Protein 5O37 (pdb70)

Organism: Stutzerimonas stutzeri (NCBI:txid316)

Solvent-accessible surface area: 11600 Å² total; per-residue (Å²): 131,84,45,76,14,116,59,0,87,1,0,2,6,8,12,14,81,45,83,27,11,77,133,64,8,70,41,4,50,68,30,2,56,128,86,5,129,32,144,8,86,33,40,38,26,134,63,6,64,41,0,5,64,17,7,111,112,46,161,3,9,0,0,29,0,4,0,1,1,0,1,39,0,70,77,102,22,121,2,31,11,2,0,4,10,31,28,112,67,68,79,33,13,68,2,1,4,0,0,13,77,95,18,55,1,105,106,39,59,53,2,146,62,74,80,2,1,0,1,21,163,5,2,4,2,0,8,0,2,0,24,20,22,0,56,138,85,29,115,11,57,18,57,143,35,9,89,57,82,51,46,31,39,3,10,23,0,0,50,26,0,14,104,44,74,6,24,0,0,0,0,1,34,75,10,28,88,66,0,39,138,71,62,60,17,72,82,82,100,15,69,63,38,15,90,11,46,81,38,22,13,18,0,4,0,0,23,33,88,3,16,98,134,9,38,78,97,0,77,92,20,0,60,47,5,116,51,96,111,4,16,148,53,22,137,13,94,39,5,25,98,25,83,49,69,68,2,65,68,0,31,114,35,0,79,90,50,63,47,133,111

InterPro domains:
  IPR005770 Phosphate/phosphite/phosphonate ABC transporter, periplasmic binding protein [TIGR01098] (1-247)

B-factor: mean 21.78, std 13.2, range [8.2, 127.89]

CATH classification: 3.40.190.10

Structure (mmCIF, N/CA/C/O backbone):
data_5O37
#
_entry.id   5O37
#
_cell.length_a   112.800
_cell.length_b   39.120
_cell.length_c   63.380
_cell.angle_alpha   90.00
_cell.angle_beta   90.00
_cell.angle_gamma   90.00
#
_symmetry.space_group_name_H-M   'P 21 21 2'
#
loop_
_entity.id
_entity.type
_entity.pdbx_description
1 polymer 'Probable phosphite transport system-binding protein PtxB'
2 non-polymer 'METHYLPHOSPHONIC ACID ESTER GROUP'
3 water water
#
loop_
_atom_site.group_PDB
_atom_site.id
_atom_site.type_symbol
_atom_site.label_atom_id
_atom_site.label_alt_id
_atom_site.label_comp_id
_atom_site.label_asym_id
_atom_site.label_entity_id
_atom_site.label_seq_id
_atom_site.pdbx_PDB_ins_code
_atom_site.Cartn_x
_atom_site.Cartn_y
_atom_site.Cartn_z
_atom_site.occupancy
_atom_site.B_iso_or_equiv
_atom_site.auth_seq_id
_atom_site.auth_comp_id
_atom_site.auth_asym_id
_atom_site.auth_atom_id
_atom_site.pdbx_PDB_model_num
ATOM 1 N N . ALA A 1 2 ? -47.416 7.636 -12.176 1.00 23.68 2 ALA A N 1
ATOM 2 C CA . ALA A 1 2 ? -46.147 7.422 -12.927 1.00 23.91 2 ALA A CA 1
ATOM 3 C C . ALA A 1 2 ? -46.286 6.206 -13.843 1.00 27.03 2 ALA A C 1
ATOM 4 O O . ALA A 1 2 ? -47.016 5.266 -13.548 1.00 30.32 2 ALA A O 1
ATOM 6 N N . ASP A 1 3 ? -45.584 6.273 -14.966 1.00 22.47 3 ASP A N 1
ATOM 7 C CA . ASP A 1 3 ? -45.569 5.217 -15.984 1.00 25.29 3 ASP A CA 1
ATOM 8 C C . ASP A 1 3 ? -44.349 4.322 -15.764 1.00 19.79 3 ASP A C 1
ATOM 9 O O . ASP A 1 3 ? -43.194 4.790 -15.852 1.00 21.14 3 ASP A O 1
ATOM 14 N N . ALA A 1 4 ? -44.591 3.043 -15.479 1.00 21.66 4 ALA A N 1
ATOM 15 C CA . ALA A 1 4 ? -43.503 2.037 -15.308 1.00 20.39 4 ALA A CA 1
ATOM 16 C C . ALA A 1 4 ? -42.775 1.606 -16.602 1.00 19.31 4 ALA A C 1
ATOM 17 O O . ALA A 1 4 ? -41.662 1.066 -16.543 1.00 20.35 4 ALA A O 1
ATOM 19 N N . ASP A 1 5 ? -43.410 1.814 -17.757 1.00 24.26 5 ASP A N 1
ATOM 20 C CA . ASP A 1 5 ? -42.853 1.347 -19.058 1.00 25.54 5 ASP A CA 1
ATOM 21 C C . ASP A 1 5 ? -43.179 2.366 -20.177 1.00 26.68 5 ASP A C 1
ATOM 22 O O . ASP A 1 5 ? -43.923 2.068 -21.126 1.00 28.62 5 ASP A O 1
ATOM 27 N N . PRO A 1 6 ? -42.622 3.584 -20.074 1.00 22.48 6 PRO A N 1
ATOM 28 C CA . PRO A 1 6 ? -42.951 4.643 -21.042 1.00 25.51 6 PRO A CA 1
ATOM 29 C C . PRO A 1 6 ? -42.416 4.404 -22.456 1.00 25.99 6 PRO A C 1
ATOM 30 O O . PRO A 1 6 ? -41.377 3.767 -22.627 1.00 25.87 6 PRO A O 1
ATOM 34 N N . ASP A 1 7 ? -43.167 4.889 -23.450 1.00 24.10 7 ASP A N 1
ATOM 35 C CA . ASP A 1 7 ? -42.733 4.836 -24.883 1.00 24.48 7 ASP A CA 1
ATOM 36 C C . ASP A 1 7 ? -41.544 5.768 -25.170 1.00 22.24 7 ASP A C 1
ATOM 37 O O . ASP A 1 7 ? -40.712 5.478 -26.035 1.00 23.43 7 ASP A O 1
ATOM 42 N N . VAL A 1 8 ? -41.497 6.896 -24.457 1.00 20.96 8 VAL A N 1
ATOM 43 C CA . VAL A 1 8 ? -40.396 7.864 -24.571 1.00 22.83 8 VAL A CA 1
ATOM 44 C C . VAL A 1 8 ? -39.595 7.876 -23.269 1.00 22.72 8 VAL A C 1
ATOM 45 O O . VAL A 1 8 ? -40.166 7.978 -22.193 1.00 25.37 8 VAL A O 1
ATOM 49 N N . LEU A 1 9 ? -38.271 7.793 -23.383 1.00 19.54 9 LEU A N 1
ATOM 50 C CA . LEU A 1 9 ? -37.359 7.957 -22.231 1.00 19.20 9 LEU A CA 1
ATOM 51 C C . LEU A 1 9 ? -36.766 9.350 -22.251 1.00 17.45 9 LEU A C 1
ATOM 52 O O . LEU A 1 9 ? -36.083 9.721 -23.216 1.00 18.02 9 LEU A O 1
ATOM 57 N N . LYS A 1 10 ? -37.022 10.089 -21.175 1.00 16.54 10 LYS A N 1
ATOM 58 C CA . LYS A 1 10 ? -36.463 11.414 -20.929 1.00 15.70 10 LYS A CA 1
ATOM 59 C C . LYS A 1 10 ? -35.111 11.233 -20.188 1.00 15.05 10 LYS A C 1
ATOM 60 O O . LYS A 1 10 ? -35.059 10.744 -19.036 1.00 15.71 10 LYS A O 1
ATOM 66 N N . VAL A 1 11 ? -34.027 11.610 -20.892 1.00 15.44 11 VAL A N 1
ATOM 67 C CA . VAL A 1 11 ? -32.627 11.347 -20.488 1.00 15.73 11 VAL A CA 1
ATOM 68 C C . VAL A 1 11 ? -31.899 12.683 -20.266 1.00 14.38 11 VAL A C 1
ATOM 69 O O . VAL A 1 11 ? -31.568 13.404 -21.228 1.00 14.86 11 VAL A O 1
ATOM 73 N N . ALA A 1 12 ? -31.644 13.000 -18.987 1.00 13.67 12 ALA A N 1
ATOM 74 C CA . ALA A 1 12 ? -30.993 14.265 -18.590 1.00 14.62 12 ALA A CA 1
ATOM 75 C C . ALA A 1 12 ? -29.471 14.111 -18.465 1.00 12.87 12 ALA A C 1
ATOM 76 O O . ALA A 1 12 ? -28.971 13.088 -18.010 1.00 14.29 12 ALA A O 1
ATOM 78 N N . LEU A 1 13 ? -28.775 15.153 -18.896 1.00 11.86 13 LEU A N 1
ATOM 79 C CA . LEU A 1 13 ? -27.300 15.239 -18.854 1.00 12.40 13 LEU A CA 1
ATOM 80 C C . LEU A 1 13 ? -26.841 16.351 -17.916 1.00 13.32 13 LEU A C 1
ATOM 81 O O . LEU A 1 13 ? -27.270 17.500 -18.060 1.00 13.39 13 LEU A O 1
ATOM 86 N N . LEU A 1 14 ? -25.929 16.043 -16.987 1.00 13.12 14 LEU A N 1
ATOM 87 C CA . LEU A 1 14 ? -25.435 17.067 -16.045 1.00 12.32 14 LEU A CA 1
ATOM 88 C C . LEU A 1 14 ? -24.895 18.284 -16.812 1.00 12.01 14 LEU A C 1
ATOM 89 O O . LEU A 1 14 ? -24.085 18.099 -17.716 1.00 12.59 14 LEU A O 1
ATOM 94 N N . PRO A 1 15 ? -25.283 19.534 -16.430 1.00 11.42 15 PRO A N 1
ATOM 95 C CA . PRO A 1 15 ? -24.819 20.717 -17.201 1.00 13.06 15 PRO A CA 1
ATOM 96 C C . PRO A 1 15 ? -23.427 21.183 -16.709 1.00 12.79 15 PRO A C 1
ATOM 97 O O . PRO A 1 15 ? -23.266 22.266 -16.115 1.00 13.73 15 PRO A O 1
ATOM 101 N N . ASP A 1 16 ? -22.427 20.330 -16.964 1.00 13.03 16 ASP A N 1
ATOM 102 C CA . ASP A 1 16 ? -21.015 20.613 -16.608 1.00 14.81 16 ASP A CA 1
ATOM 103 C C . ASP A 1 16 ? -20.282 21.466 -17.673 1.00 12.25 16 ASP A C 1
ATOM 104 O O . ASP A 1 16 ? -19.239 22.060 -17.382 1.00 14.15 16 ASP A O 1
ATOM 109 N N . GLU A 1 17 ? -20.875 21.532 -18.870 1.00 15.27 17 GLU A N 1
ATOM 110 C CA . GLU A 1 17 ? -20.378 22.268 -20.040 1.00 16.56 17 GLU A CA 1
ATOM 111 C C . GLU A 1 17 ? -21.576 22.905 -20.770 1.00 19.34 17 GLU A C 1
ATOM 112 O O . GLU A 1 17 ? -22.742 22.649 -20.430 1.00 18.72 17 GLU A O 1
ATOM 118 N N . ASN A 1 18 ? -21.232 23.737 -21.759 1.00 20.88 18 ASN A N 1
ATOM 119 C CA . ASN A 1 18 ? -22.117 24.258 -22.814 1.00 23.03 18 ASN A CA 1
ATOM 120 C C . ASN A 1 18 ? -23.121 23.158 -23.269 1.00 21.46 18 ASN A C 1
ATOM 121 O O . ASN A 1 18 ? -22.695 22.060 -23.600 1.00 19.12 18 ASN A O 1
ATOM 126 N N . ALA A 1 19 ? -24.425 23.458 -23.262 1.00 19.38 19 ALA A N 1
ATOM 127 C CA . ALA A 1 19 ? -25.470 22.464 -23.595 1.00 20.49 19 ALA A CA 1
ATOM 128 C C . ALA A 1 19 ? 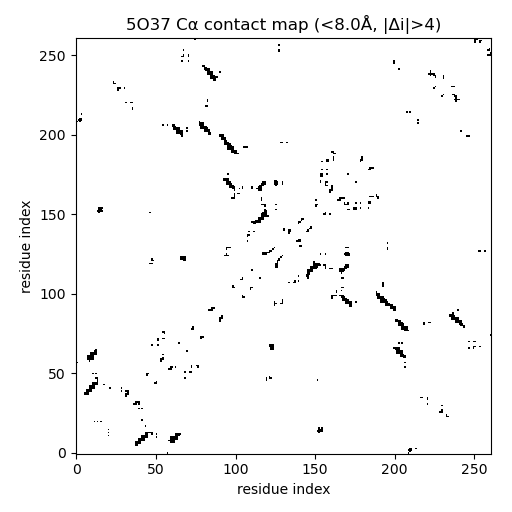-25.270 21.879 -25.017 1.00 18.23 19 ALA A C 1
ATOM 129 O O . ALA A 1 19 ? -25.433 20.673 -25.231 1.00 18.75 19 ALA A O 1
ATOM 131 N N . SER A 1 20 ? -24.926 22.737 -25.982 1.00 21.72 20 SER A N 1
ATOM 132 C CA . SER A 1 20 ? -24.686 22.288 -27.374 1.00 21.26 20 SER A CA 1
ATOM 133 C C . SER A 1 20 ? -23.548 21.253 -27.447 1.00 20.82 20 SER A C 1
ATOM 134 O O . SER A 1 20 ? -23.670 20.246 -28.151 1.00 22.84 20 SER A O 1
ATOM 137 N N . GLU A 1 21 ? -22.461 21.497 -26.697 1.00 20.76 21 GLU A N 1
ATOM 138 C CA . GLU A 1 21 ? -21.320 20.541 -26.599 1.00 19.52 21 GLU A CA 1
ATOM 139 C C . GLU A 1 21 ? -21.774 19.153 -26.066 1.00 18.61 21 GLU A C 1
ATOM 140 O O . GLU A 1 21 ? -21.372 18.086 -26.584 1.00 19.07 21 GLU A O 1
ATOM 146 N N . LEU A 1 22 ? -22.602 19.173 -25.030 1.00 16.95 22 LEU A N 1
ATOM 147 C CA . LEU A 1 22 ? -23.118 17.918 -24.416 1.00 16.29 22 LEU A CA 1
ATOM 148 C C . LEU A 1 22 ? -24.033 17.123 -25.362 1.00 15.85 22 LEU A C 1
ATOM 149 O O . LEU A 1 22 ? -23.916 15.889 -25.497 1.00 15.79 22 LEU A O 1
ATOM 154 N N . ILE A 1 23 ? -24.948 17.832 -26.023 1.00 17.51 23 ILE A N 1
ATOM 155 C CA . ILE A 1 23 ? -25.886 17.200 -26.985 1.00 19.00 23 ILE A CA 1
ATOM 156 C C . ILE A 1 23 ? -25.082 16.542 -28.128 1.00 18.13 23 ILE A C 1
ATOM 157 O O . ILE A 1 23 ? -25.333 15.381 -28.511 1.00 21.68 23 ILE A O 1
ATOM 162 N N . LYS A 1 24 ? -24.107 17.277 -28.658 1.00 20.21 24 LYS A N 1
ATOM 163 C CA . LYS A 1 24 ? -23.170 16.758 -29.667 1.00 22.97 24 LYS A CA 1
ATOM 164 C C . LYS A 1 24 ? -22.466 15.475 -29.222 1.00 26.94 24 LYS A C 1
ATOM 165 O O . LYS A 1 24 ? -22.508 14.457 -29.921 1.00 24.74 24 LYS A O 1
ATOM 171 N N . ARG A 1 25 ? -21.817 15.540 -28.061 1.00 19.81 25 ARG A N 1
ATOM 172 C CA . ARG A 1 25 ? -21.033 14.404 -27.514 1.00 20.18 25 ARG A CA 1
ATOM 173 C C . ARG A 1 25 ? -21.897 13.118 -27.332 1.00 21.23 25 ARG A C 1
ATOM 174 O O . ARG A 1 25 ? -21.428 11.996 -27.554 1.00 20.42 25 ARG A O 1
ATOM 182 N N . ASN A 1 26 ? -23.139 13.314 -26.880 1.00 16.19 26 ASN A N 1
ATOM 183 C CA . ASN A 1 26 ? -24.061 12.210 -26.539 1.00 15.41 26 ASN A CA 1
ATOM 184 C C . ASN A 1 26 ? -24.942 11.699 -27.715 1.00 17.22 26 ASN A C 1
ATOM 185 O O . ASN A 1 26 ? -25.722 10.756 -27.517 1.00 16.69 26 ASN A O 1
ATOM 190 N N . GLN A 1 27 ? -24.822 12.281 -28.918 1.00 18.13 27 GLN A N 1
ATOM 191 C CA A GLN A 1 27 ? -25.703 11.879 -30.023 0.50 16.83 27 GLN A CA 1
ATOM 192 C CA B GLN A 1 27 ? -25.671 11.881 -30.072 0.50 18.76 27 GLN A CA 1
ATOM 193 C C . GLN A 1 27 ? -25.495 10.389 -30.392 1.00 17.11 27 GLN A C 1
ATOM 194 O O . GLN A 1 27 ? -26.488 9.658 -30.553 1.00 18.45 27 GLN A O 1
ATOM 205 N N . PRO A 1 28 ? -24.221 9.910 -30.494 1.00 18.70 28 PRO A N 1
ATOM 206 C CA . PRO A 1 28 ? -24.077 8.467 -30.834 1.00 19.15 28 PRO A CA 1
ATOM 207 C C . PRO A 1 28 ? -24.637 7.519 -29.776 1.00 18.70 28 PRO A C 1
ATOM 208 O O . PRO A 1 28 ? -25.201 6.482 -30.116 1.00 18.75 28 PRO A O 1
ATOM 212 N N . LEU A 1 29 ? -24.511 7.902 -28.500 1.00 16.03 29 LEU A N 1
ATOM 213 C CA . LEU A 1 29 ? -25.142 7.128 -27.409 1.00 14.81 29 LEU A CA 1
ATOM 214 C C . LEU A 1 29 ? -26.684 7.112 -27.531 1.00 16.07 29 LEU A C 1
ATOM 215 O O . LEU A 1 29 ? -27.319 6.069 -27.367 1.00 15.89 29 LEU A O 1
ATOM 220 N N . LYS A 1 30 ? -27.268 8.275 -27.836 1.00 15.28 30 LYS A N 1
ATOM 221 C CA . LYS A 1 30 ? -28.733 8.373 -28.072 1.00 17.17 30 LYS A CA 1
ATOM 222 C C . LYS A 1 30 ? -29.197 7.372 -29.154 1.00 17.76 30 LYS A C 1
ATOM 223 O O . LYS A 1 30 ? -30.175 6.638 -28.957 1.00 18.37 30 LYS A O 1
ATOM 229 N N . ASP A 1 31 ? -28.478 7.346 -30.278 1.00 18.40 31 ASP A N 1
ATOM 230 C CA . ASP A 1 31 ? -28.796 6.429 -31.395 1.00 18.62 31 ASP A CA 1
ATOM 231 C C . ASP A 1 31 ? -28.682 4.950 -30.954 1.00 22.23 31 ASP A C 1
ATOM 232 O O . ASP A 1 31 ? -29.602 4.134 -31.180 1.00 22.00 31 ASP A O 1
ATOM 237 N N . TYR A 1 32 ? -27.590 4.642 -30.262 1.00 19.28 32 TYR A N 1
ATOM 238 C CA . TYR A 1 32 ? -27.354 3.270 -29.730 1.00 21.16 32 TYR A CA 1
ATOM 239 C C . TYR A 1 32 ? -28.500 2.812 -28.788 1.00 18.99 32 TYR A C 1
ATOM 240 O O . TYR A 1 32 ? -29.009 1.679 -28.893 1.00 22.03 32 TYR A O 1
ATOM 249 N N . LEU A 1 33 ? -28.900 3.694 -27.867 1.00 18.57 33 LEU A N 1
ATOM 250 C CA . LEU A 1 33 ? -30.011 3.399 -26.932 1.00 19.26 33 LEU A CA 1
ATOM 251 C C . LEU A 1 33 ? -31.357 3.166 -27.650 1.00 26.37 33 LEU A C 1
ATOM 252 O O . LEU A 1 33 ? -32.096 2.221 -27.334 1.00 25.76 33 LEU A O 1
ATOM 257 N N . GLU A 1 34 ? -31.670 4.003 -28.637 1.00 23.29 34 GLU A N 1
ATOM 258 C CA . GLU A 1 34 ? -32.967 3.842 -29.365 1.00 20.57 34 GLU A CA 1
ATOM 259 C C . GLU A 1 34 ? -33.082 2.461 -30.004 1.00 31.79 34 GLU A C 1
ATOM 260 O O . GLU A 1 34 ? -34.121 1.783 -29.896 1.00 34.46 34 GLU A O 1
ATOM 266 N N . GLU A 1 35 ? -31.995 2.071 -30.658 1.00 26.81 35 GLU A N 1
ATOM 267 C CA . GLU A 1 35 ? -31.829 0.725 -31.285 1.00 34.82 35 GLU A CA 1
ATOM 268 C C . GLU A 1 35 ? -32.023 -0.452 -30.330 1.00 46.29 35 GLU A C 1
ATOM 269 O O . GLU A 1 35 ? -32.793 -1.373 -30.596 1.00 33.66 35 GLU A O 1
ATOM 275 N N . HIS A 1 36 ? -31.301 -0.417 -29.219 1.00 22.63 36 HIS A N 1
ATOM 276 C CA . HIS A 1 36 ? -31.222 -1.581 -28.310 1.00 24.25 36 HIS A CA 1
ATOM 277 C C . HIS A 1 36 ? -32.301 -1.628 -27.209 1.00 30.02 36 HIS A C 1
ATOM 278 O O . HIS A 1 36 ? -32.480 -2.665 -26.574 1.00 28.01 36 HIS A O 1
ATOM 285 N N . LEU A 1 37 ? -33.013 -0.519 -26.996 1.00 27.51 37 LEU A N 1
ATOM 286 C CA . LEU A 1 37 ? -34.104 -0.428 -25.980 1.00 35.42 37 LEU A CA 1
ATOM 287 C C . LEU A 1 37 ? -35.534 -0.427 -26.536 1.00 51.07 37 LEU A C 1
ATOM 288 O O . LEU A 1 37 ? -36.477 -0.656 -25.785 1.00 34.56 37 LEU A O 1
ATOM 293 N N . ASP A 1 38 ? -35.678 -0.140 -27.825 1.00 32.44 38 ASP A N 1
ATOM 294 C CA . ASP A 1 38 ? -37.028 -0.021 -28.497 1.00 33.78 38 ASP A CA 1
ATOM 295 C C . ASP A 1 38 ? -37.882 1.073 -27.836 1.00 25.46 38 ASP A C 1
ATOM 296 O O . ASP A 1 38 ? -39.056 0.890 -27.499 1.00 31.92 38 ASP A O 1
ATOM 301 N N . LYS A 1 39 ? -37.221 2.203 -27.658 1.00 25.10 39 LYS A N 1
ATOM 302 C CA . LYS A 1 39 ? -37.777 3.427 -27.105 1.00 25.96 39 LYS A CA 1
ATOM 303 C C . LYS A 1 39 ? -37.330 4.621 -27.950 1.00 21.94 39 LYS A C 1
ATOM 304 O O . LYS A 1 39 ? -36.282 4.583 -28.608 1.00 30.47 39 LYS A O 1
ATOM 310 N N . LYS A 1 40 ? -38.133 5.674 -27.920 1.00 21.93 40 LYS A N 1
ATOM 311 C CA . LYS A 1 40 ? -37.702 7.018 -28.330 1.00 22.23 40 LYS A CA 1
ATOM 312 C C . LYS A 1 40 ? -36.941 7.663 -27.148 1.00 22.14 40 LYS A C 1
ATOM 313 O O . LYS A 1 40 ? -37.359 7.541 -25.980 1.00 27.43 40 LYS A O 1
ATOM 319 N N . VAL A 1 41 ? -35.817 8.304 -27.459 1.00 22.04 41 VAL A N 1
ATOM 320 C CA . VAL A 1 41 ? -34.978 8.994 -26.460 1.00 19.17 41 VAL A CA 1
ATOM 321 C C . VAL A 1 41 ? -35.012 10.511 -26.702 1.00 19.69 41 VAL A C 1
ATOM 322 O O . VAL A 1 41 ? -34.774 10.995 -27.806 1.00 27.42 41 VAL A O 1
ATOM 326 N N . GLN A 1 42 ? -35.326 11.244 -25.641 1.00 16.48 42 GLN A N 1
ATOM 327 C CA . GLN A 1 42 ? -35.284 12.706 -25.602 1.00 17.34 42 GLN A CA 1
ATOM 328 C C . GLN A 1 42 ? -34.183 13.202 -24.652 1.00 19.04 42 GLN A C 1
ATOM 329 O O . GLN A 1 42 ? -34.265 13.016 -23.431 1.00 18.61 42 GLN A O 1
ATOM 335 N N . LEU A 1 43 ? -33.132 13.802 -25.212 1.00 19.52 43 LEU A N 1
ATOM 336 C CA . LEU A 1 43 ? -32.026 14.372 -24.413 1.00 17.60 43 LEU A CA 1
ATOM 337 C C . LEU A 1 43 ? -32.452 15.725 -23.835 1.00 18.99 43 LEU A C 1
ATOM 338 O O . LEU A 1 43 ? -33.057 16.557 -24.533 1.00 22.18 43 LEU A O 1
ATOM 343 N N . ILE A 1 44 ? -32.125 15.911 -22.552 1.00 15.41 44 ILE A N 1
ATOM 344 C CA . ILE A 1 44 ? -32.467 17.124 -21.782 1.00 16.59 44 ILE A CA 1
ATOM 345 C C . ILE A 1 44 ? -31.218 17.682 -21.106 1.00 16.52 44 ILE A C 1
ATOM 346 O O . ILE A 1 44 ? -30.454 16.926 -20.524 1.00 16.02 44 ILE A O 1
ATOM 351 N N . VAL A 1 45 ? -31.018 19.006 -21.206 1.00 17.49 45 VAL A N 1
ATOM 352 C CA . VAL A 1 45 ? -29.982 19.723 -20.404 1.00 16.46 45 VAL A CA 1
ATOM 353 C C . VAL A 1 45 ? -30.666 20.853 -19.626 1.00 17.06 45 VAL A C 1
ATOM 354 O O . VAL A 1 45 ? -31.149 21.824 -20.215 1.00 21.53 45 VAL A O 1
ATOM 358 N N . THR A 1 46 ? -30.714 20.702 -18.303 1.00 16.21 46 THR A N 1
ATOM 359 C CA . THR A 1 46 ? -31.298 21.707 -17.403 1.00 17.90 46 THR A CA 1
ATOM 360 C C . THR A 1 46 ? -30.368 22.924 -17.246 1.00 18.87 46 THR A C 1
ATOM 361 O O . THR A 1 46 ? -29.186 22.883 -17.605 1.00 19.53 46 THR A O 1
ATOM 365 N N . THR A 1 47 ? -30.916 23.996 -16.672 1.00 19.75 47 THR A N 1
ATOM 366 C CA . THR A 1 47 ? -30.178 25.278 -16.496 1.00 22.27 47 THR A CA 1
ATOM 367 C C . THR A 1 47 ? -29.003 25.204 -15.507 1.00 22.11 47 THR A C 1
ATOM 368 O O . THR A 1 47 ? -28.016 25.907 -15.658 1.00 24.17 47 THR A O 1
ATOM 372 N N . ASP A 1 48 ? -29.148 24.356 -14.489 1.00 17.49 48 ASP A N 1
ATOM 373 C CA . ASP A 1 48 ? -28.150 24.192 -13.414 1.00 16.50 48 ASP A CA 1
ATOM 374 C C . ASP A 1 48 ? -28.314 22.813 -12.713 1.00 15.16 48 ASP A C 1
ATOM 375 O O . ASP A 1 48 ? -29.184 22.003 -13.094 1.00 16.28 48 ASP A O 1
ATOM 380 N N . TYR A 1 49 ? -27.451 22.532 -11.735 1.00 13.32 49 TYR A N 1
ATOM 381 C CA . TYR A 1 49 ? -27.449 21.223 -11.049 1.00 13.91 49 TYR A CA 1
ATOM 382 C C . TYR A 1 49 ? -28.725 21.026 -10.190 1.00 14.39 49 TYR A C 1
ATOM 383 O O . TYR A 1 49 ? -29.336 19.943 -10.209 1.00 14.58 49 TYR A O 1
ATOM 392 N N . SER A 1 50 ? -29.121 22.060 -9.438 1.00 16.17 50 SER A N 1
ATOM 393 C CA . SER A 1 50 ? -30.317 22.008 -8.557 1.00 17.07 50 SER A CA 1
ATOM 394 C C . SER A 1 50 ? -31.585 21.688 -9.373 1.00 14.20 50 SER A C 1
ATOM 395 O O . SER A 1 50 ? -32.430 20.875 -8.958 1.00 16.51 50 SER A O 1
ATOM 398 N N . SER A 1 51 ? -31.712 22.308 -10.545 1.00 14.93 51 SER A N 1
ATOM 399 C CA . SER A 1 51 ? -32.907 22.070 -11.395 1.00 17.52 51 SER A CA 1
ATOM 400 C C . SER A 1 51 ? -32.974 20.617 -11.905 1.00 16.14 51 SER A C 1
ATOM 401 O O . SER A 1 51 ? -34.058 20.056 -12.075 1.00 16.48 51 SER A O 1
ATOM 404 N N . MET A 1 52 ? -31.809 19.991 -12.114 1.00 14.86 52 MET A N 1
ATOM 405 C CA A MET A 1 52 ? -31.754 18.561 -12.512 0.50 14.49 52 MET A CA 1
ATOM 406 C CA B MET A 1 52 ? -31.754 18.566 -12.516 0.50 14.46 52 MET A CA 1
ATOM 407 C C . MET A 1 52 ? -32.175 17.645 -11.339 1.00 14.01 52 MET A C 1
ATOM 408 O O . MET A 1 52 ? -32.968 16.703 -11.504 1.00 14.77 52 MET A O 1
ATOM 417 N N . ILE A 1 53 ? -31.647 17.927 -10.153 1.00 14.20 53 ILE A N 1
ATOM 418 C CA . ILE A 1 53 ? -32.005 17.191 -8.921 1.00 14.69 53 ILE A CA 1
ATOM 419 C C . ILE A 1 53 ? -33.553 17.287 -8.686 1.00 15.21 53 ILE A C 1
ATOM 420 O O . ILE A 1 53 ? -34.227 16.283 -8.409 1.00 14.65 53 ILE A O 1
ATOM 425 N N . GLU A 1 54 ? -34.083 18.504 -8.787 1.00 13.99 54 GLU A N 1
ATOM 426 C CA . GLU A 1 54 ? -35.541 18.743 -8.601 1.00 15.40 54 GLU A CA 1
ATOM 427 C C . GLU A 1 54 ? -36.392 18.028 -9.660 1.00 15.34 54 GLU A C 1
ATOM 428 O O . GLU A 1 54 ? -37.437 17.433 -9.323 1.00 16.84 54 GLU A O 1
ATOM 434 N N . ALA A 1 55 ? -35.962 18.061 -10.917 1.00 15.08 55 ALA A N 1
ATOM 435 C CA . ALA A 1 55 ? -36.693 17.349 -12.005 1.00 15.89 55 ALA A CA 1
ATOM 436 C C . ALA A 1 55 ? -36.796 15.846 -11.705 1.00 15.15 55 ALA A C 1
ATOM 437 O O . ALA A 1 55 ? -37.847 15.195 -11.895 1.00 16.50 55 ALA A O 1
ATOM 439 N N . MET A 1 56 ? -35.690 15.281 -11.220 1.00 14.42 56 MET A N 1
ATOM 440 C CA A MET A 1 56 ? -35.662 13.860 -10.826 0.50 15.87 56 MET A CA 1
ATOM 441 C CA B MET A 1 56 ? -35.689 13.848 -10.837 0.50 15.84 56 MET A CA 1
ATOM 442 C C . MET A 1 56 ? -36.657 13.564 -9.671 1.00 16.30 56 MET A C 1
ATOM 443 O O . MET A 1 56 ? -37.452 12.615 -9.731 1.00 15.81 56 MET A O 1
ATOM 452 N N . ARG A 1 57 ? -36.627 14.387 -8.624 1.00 15.40 57 ARG A N 1
ATOM 453 C CA . ARG A 1 57 ? -37.517 14.206 -7.441 1.00 16.74 57 ARG A CA 1
ATOM 454 C C . ARG A 1 57 ? -39.007 14.240 -7.816 1.00 18.86 57 ARG A C 1
ATOM 455 O O . ARG A 1 57 ? -39.826 13.472 -7.270 1.00 17.02 57 ARG A O 1
ATOM 463 N N . PHE A 1 58 ? -39.339 15.103 -8.777 1.00 15.75 58 PHE A N 1
ATOM 464 C CA . PHE A 1 58 ? -40.746 15.277 -9.208 1.00 17.77 58 PHE A CA 1
ATOM 465 C C . PHE A 1 58 ? -41.196 14.334 -10.350 1.00 15.84 58 PHE A C 1
ATOM 466 O O . PHE A 1 58 ? -42.340 14.421 -10.852 1.00 20.09 58 PHE A O 1
ATOM 474 N N . GLY A 1 59 ? -40.321 13.398 -10.716 1.00 15.86 59 GLY A N 1
ATOM 475 C CA . GLY A 1 59 ? -40.605 12.353 -11.749 1.00 17.50 59 GLY A CA 1
ATOM 476 C C . GLY A 1 59 ? -40.659 12.816 -13.202 1.00 17.81 59 GLY A C 1
ATOM 477 O O . GLY A 1 59 ? -41.235 12.127 -14.065 1.00 20.49 59 GLY A O 1
ATOM 478 N N . ARG A 1 60 ? -40.064 13.992 -13.457 1.00 15.42 60 ARG A N 1
ATOM 479 C CA . ARG A 1 60 ? -40.056 14.620 -14.802 1.00 19.01 60 ARG A CA 1
ATOM 480 C C . ARG A 1 60 ? -38.960 14.124 -15.745 1.00 20.92 60 ARG A C 1
ATOM 481 O O . ARG A 1 60 ? -38.930 14.509 -16.913 1.00 23.76 60 ARG A O 1
ATOM 489 N N . ILE A 1 61 ? -38.041 13.318 -15.224 1.00 17.25 61 ILE A N 1
ATOM 490 C CA . ILE A 1 61 ? -37.035 12.648 -16.049 1.00 20.65 61 ILE A CA 1
ATOM 491 C C . ILE A 1 61 ? -36.917 11.165 -15.612 1.00 19.56 61 ILE A C 1
ATOM 492 O O . ILE A 1 61 ? -37.319 10.783 -14.497 1.00 21.91 61 ILE A O 1
ATOM 497 N N . ASP A 1 62 ? -36.442 10.340 -16.535 1.00 14.55 62 ASP A N 1
ATOM 498 C CA . ASP A 1 62 ? -36.413 8.873 -16.357 1.00 14.80 62 ASP A CA 1
ATOM 499 C C . ASP A 1 62 ? -34.998 8.327 -16.038 1.00 14.79 62 ASP A C 1
ATOM 500 O O . ASP A 1 62 ? -34.809 7.519 -15.115 1.00 15.21 62 ASP A O 1
ATOM 505 N N . LEU A 1 63 ? -34.040 8.759 -16.850 1.00 14.05 63 LEU A N 1
ATOM 506 C CA . LEU A 1 63 ? -32.597 8.463 -16.688 1.00 14.19 63 LEU A CA 1
ATOM 507 C C . LEU A 1 63 ? -31.841 9.778 -16.517 1.00 14.75 63 LEU A C 1
ATOM 508 O O . LEU A 1 63 ? -32.207 10.798 -17.123 1.00 15.27 63 LEU A O 1
ATOM 513 N N . ALA A 1 64 ? -30.770 9.740 -15.729 1.00 12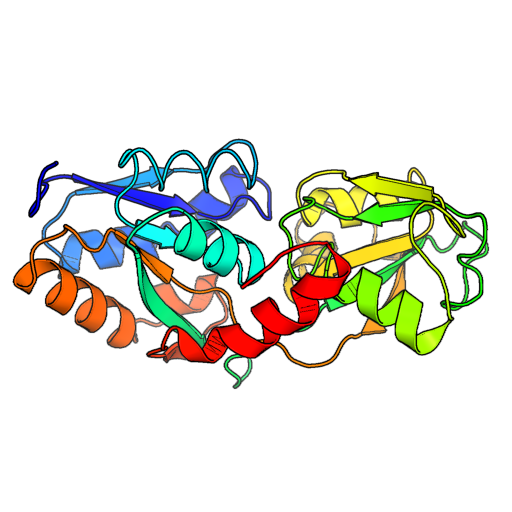.77 64 ALA A N 1
ATOM 514 C CA . ALA A 1 64 ? -29.918 10.921 -15.543 1.00 13.37 64 ALA A CA 1
ATOM 515 C C . ALA A 1 64 ? -28.417 10.563 -15.456 1.00 11.86 64 ALA A C 1
ATOM 516 O O . ALA A 1 64 ? -28.049 9.614 -14.755 1.00 12.62 64 ALA A O 1
ATOM 518 N N . TYR A 1 65 ? -27.585 11.337 -16.172 1.00 11.60 65 TYR A N 1
ATOM 519 C CA . TYR A 1 65 ? -26.118 11.289 -16.066 1.00 11.25 65 TYR A CA 1
ATOM 520 C C . TYR A 1 65 ? -25.709 12.338 -15.016 1.00 12.59 65 TYR A C 1
ATOM 521 O O . TYR A 1 65 ? -25.668 13.523 -15.311 1.00 12.01 65 TYR A O 1
ATOM 530 N N . PHE A 1 66 ? -25.537 11.881 -13.776 1.00 11.74 66 PHE A N 1
ATOM 531 C CA . PHE A 1 66 ? -25.189 12.730 -12.597 1.00 11.35 66 PHE A CA 1
ATOM 532 C C . PHE A 1 66 ? -23.678 12.885 -12.391 1.00 10.85 66 PHE A C 1
ATOM 533 O O . PHE A 1 66 ? -22.892 12.059 -12.835 1.00 12.35 66 PHE A O 1
ATOM 541 N N . GLY A 1 67 ? -23.289 13.942 -11.667 1.00 10.55 67 GLY A N 1
ATOM 542 C CA . GLY A 1 67 ? -21.954 13.956 -11.024 1.00 11.02 67 GLY A CA 1
ATOM 543 C C . GLY A 1 67 ? -22.028 13.209 -9.677 1.00 9.83 67 GLY A C 1
ATOM 544 O O . GLY A 1 67 ? -23.140 12.937 -9.169 1.00 10.92 67 GLY A O 1
ATOM 545 N N . PRO A 1 68 ? -20.875 12.841 -9.077 1.00 11.12 68 PRO A N 1
ATOM 546 C CA . PRO A 1 68 ? -20.927 12.082 -7.833 1.00 11.06 68 PRO A CA 1
ATOM 547 C C . PRO A 1 68 ? -21.714 12.763 -6.676 1.00 11.43 68 PRO A C 1
ATOM 548 O O . PRO A 1 68 ? -22.583 12.128 -6.038 1.00 11.53 68 PRO A O 1
ATOM 552 N N . LEU A 1 69 ? -21.451 14.049 -6.434 1.00 10.15 69 LEU A N 1
ATOM 553 C CA . LEU A 1 69 ? -22.121 14.780 -5.323 1.00 10.61 69 LEU A CA 1
ATOM 554 C C . LEU A 1 69 ? -23.617 15.025 -5.618 1.00 10.70 69 LEU A C 1
ATOM 555 O O . LEU A 1 69 ? -24.489 14.814 -4.753 1.00 10.98 69 LEU A O 1
ATOM 560 N N . SER A 1 70 ? -23.934 15.426 -6.859 1.00 10.38 70 SER A N 1
ATOM 561 C CA . SER A 1 70 ? -25.356 15.608 -7.247 1.00 10.87 70 SER A CA 1
ATOM 562 C C . SER A 1 70 ? -26.147 14.288 -7.168 1.00 11.88 70 SER A C 1
ATOM 563 O O . SER A 1 70 ? -27.328 14.313 -6.734 1.00 11.40 70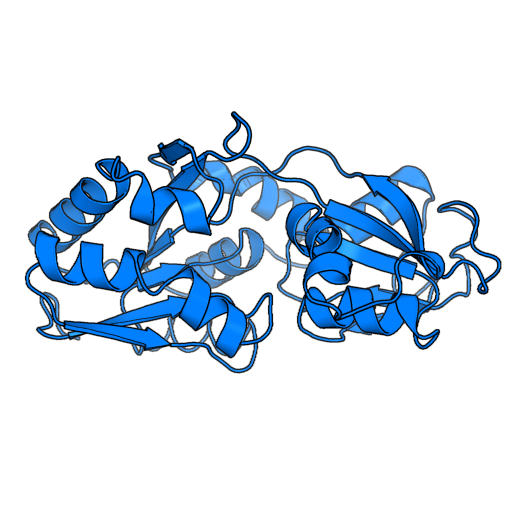 SER A O 1
ATOM 566 N N . TYR A 1 71 ? -25.509 13.159 -7.520 1.00 10.40 71 TYR A N 1
ATOM 567 C CA . TYR A 1 71 ? -26.111 11.829 -7.364 1.00 11.55 71 TYR A CA 1
ATOM 568 C C . TYR A 1 71 ? -26.487 11.567 -5.858 1.00 11.47 71 TYR A C 1
ATOM 569 O O . TYR A 1 71 ? -27.624 11.183 -5.535 1.00 11.80 71 TYR A O 1
ATOM 578 N N . VAL A 1 72 ? -25.531 11.734 -4.922 1.00 10.04 72 VAL A N 1
ATOM 579 C CA . VAL A 1 72 ? -25.823 11.406 -3.501 1.00 12.23 72 VAL A CA 1
ATOM 580 C C . VAL A 1 72 ? -26.908 12.364 -2.938 1.00 12.28 72 VAL A C 1
ATOM 581 O O . VAL A 1 72 ? -27.747 11.965 -2.140 1.00 12.86 72 VAL A O 1
ATOM 585 N N . MET A 1 73 ? -26.899 13.625 -3.377 1.00 11.19 73 MET A N 1
ATOM 586 C CA . MET A 1 73 ? -27.970 14.577 -2.995 1.00 13.90 73 MET A CA 1
ATOM 587 C C . MET A 1 73 ? -29.337 14.100 -3.518 1.00 13.12 73 MET A C 1
ATOM 588 O O . MET A 1 73 ? -30.328 14.033 -2.751 1.00 14.60 73 MET A O 1
ATOM 593 N N . ALA A 1 74 ? -29.410 13.743 -4.803 1.00 12.27 74 ALA A N 1
ATOM 594 C CA . ALA A 1 74 ? -30.670 13.226 -5.404 1.00 13.16 74 ALA A CA 1
ATOM 595 C C . ALA A 1 74 ? -31.155 11.931 -4.712 1.00 14.14 74 ALA A C 1
ATOM 596 O O . ALA A 1 74 ? -32.354 11.778 -4.436 1.00 13.62 74 ALA A O 1
ATOM 598 N N . LYS A 1 75 ? -30.218 11.034 -4.409 1.00 12.30 75 LYS A N 1
ATOM 599 C CA . LYS A 1 75 ? -30.512 9.754 -3.719 1.00 12.74 75 LYS A CA 1
ATOM 600 C C . LYS A 1 75 ? -31.107 9.968 -2.323 1.00 13.83 75 LYS A C 1
ATOM 601 O O . LYS A 1 75 ? -31.927 9.162 -1.869 1.00 14.93 75 LYS A O 1
ATOM 607 N N . SER A 1 76 ? -30.716 11.065 -1.661 1.00 13.29 76 SER A N 1
ATOM 608 C CA . SER A 1 76 ? -31.250 11.416 -0.327 1.00 14.30 76 SER A CA 1
ATOM 609 C C . SER A 1 76 ? -32.696 11.961 -0.361 1.00 12.88 76 SER A C 1
ATOM 610 O O . SER A 1 76 ? -33.375 12.011 0.678 1.00 16.31 76 SER A O 1
ATOM 613 N N . LYS A 1 77 ? -33.144 12.380 -1.542 1.00 13.21 77 LYS A N 1
ATOM 614 C CA . LYS A 1 77 ? -34.445 13.044 -1.764 1.00 14.58 77 LYS A CA 1
ATOM 615 C C . LYS A 1 77 ? -35.472 12.224 -2.552 1.00 14.21 77 LYS A C 1
ATOM 616 O O . LYS A 1 77 ? -36.664 12.582 -2.572 1.00 17.50 77 LYS A O 1
ATOM 622 N N . SER A 1 78 ? -35.015 11.166 -3.239 1.00 12.69 78 SER A N 1
ATOM 623 C CA . SER A 1 78 ? -35.860 10.421 -4.220 1.00 15.25 78 SER A CA 1
ATOM 624 C C . SER A 1 78 ? -35.373 8.984 -4.347 1.00 13.21 78 SER A C 1
ATOM 625 O O . SER A 1 78 ? -34.216 8.680 -4.040 1.00 17.04 78 SER A O 1
ATOM 628 N N . ASP A 1 79 ? -36.244 8.123 -4.867 1.00 13.97 79 ASP A N 1
ATOM 629 C CA . ASP A 1 79 ? -35.933 6.694 -5.040 1.00 13.44 79 ASP A CA 1
ATOM 630 C C . ASP A 1 79 ? -35.376 6.433 -6.440 1.00 14.50 79 ASP A C 1
ATOM 631 O O . ASP A 1 79 ? -36.120 6.367 -7.431 1.00 14.27 79 ASP A O 1
ATOM 636 N N . ILE A 1 80 ? -34.043 6.357 -6.491 1.00 13.23 80 ILE A N 1
ATOM 637 C CA . ILE A 1 80 ? -33.274 6.198 -7.734 1.00 13.12 80 ILE A CA 1
ATOM 638 C C . ILE A 1 80 ? -32.221 5.109 -7.510 1.00 15.05 80 ILE A C 1
ATOM 639 O O . ILE A 1 80 ? -31.870 4.782 -6.374 1.00 14.03 80 ILE A O 1
ATOM 644 N N . GLU A 1 81 ? -31.704 4.570 -8.600 1.00 15.10 81 GLU A N 1
ATOM 645 C CA . GLU A 1 81 ? -30.632 3.577 -8.520 1.00 16.85 81 GLU A CA 1
ATOM 646 C C . GLU A 1 81 ? -29.547 3.810 -9.563 1.00 13.28 81 GLU A C 1
ATOM 647 O O . GLU A 1 81 ? -29.853 4.080 -10.740 1.00 14.96 81 GLU A O 1
ATOM 653 N N . PRO A 1 82 ? -28.276 3.689 -9.142 1.00 13.69 82 PRO A N 1
ATOM 654 C CA . PRO A 1 82 ? -27.140 3.825 -10.043 1.00 13.68 82 PRO A CA 1
ATOM 655 C C . PRO A 1 82 ? -26.894 2.522 -10.771 1.00 14.83 82 PRO A C 1
ATOM 656 O O . PRO A 1 82 ? -27.105 1.426 -10.191 1.00 19.47 82 PRO A O 1
ATOM 660 N N . PHE A 1 83 ? -26.456 2.601 -12.033 1.00 13.02 83 PHE A N 1
ATOM 661 C CA . PHE A 1 83 ? -26.263 1.358 -12.831 1.00 14.97 83 PHE A CA 1
ATOM 662 C C . PHE A 1 83 ? -25.005 1.271 -13.713 1.00 15.74 83 PHE A C 1
ATOM 663 O O . PHE A 1 83 ? -24.581 0.157 -14.057 1.00 18.60 83 PHE A O 1
ATOM 671 N N . ALA A 1 84 ? -24.370 2.401 -14.065 1.00 12.04 84 ALA A N 1
ATOM 672 C CA . ALA A 1 84 ? -23.153 2.348 -14.917 1.00 12.09 84 ALA A CA 1
ATOM 673 C C . ALA A 1 84 ? -22.312 3.609 -14.770 1.00 12.40 84 ALA A C 1
ATOM 674 O O . ALA A 1 84 ? -22.848 4.700 -14.537 1.00 13.30 84 ALA A O 1
ATOM 676 N N . ALA A 1 85 ? -21.006 3.445 -14.971 1.00 12.07 85 ALA A N 1
ATOM 677 C CA . ALA A 1 85 ? -20.042 4.556 -15.067 1.00 12.40 85 ALA A CA 1
ATOM 678 C C . ALA A 1 85 ? -18.983 4.212 -16.116 1.00 13.35 85 ALA A C 1
ATOM 679 O O . ALA A 1 85 ? -18.660 3.041 -16.292 1.00 15.89 85 ALA A O 1
ATOM 681 N N . MET A 1 86 ? -18.400 5.227 -16.760 1.00 13.11 86 MET A N 1
ATOM 682 C CA . MET A 1 86 ? -17.405 4.998 -17.830 1.00 13.11 86 MET A CA 1
ATOM 683 C C . MET A 1 86 ? -16.007 4.699 -17.247 1.00 13.38 86 MET A C 1
ATOM 684 O O . MET A 1 86 ? -15.575 5.293 -16.245 1.00 15.52 86 MET A O 1
ATOM 689 N N . VAL A 1 87 ? -15.308 3.804 -17.952 1.00 14.35 87 VAL A N 1
ATOM 690 C CA . VAL A 1 87 ? -13.872 3.527 -17.754 1.00 13.95 87 VAL A CA 1
ATOM 6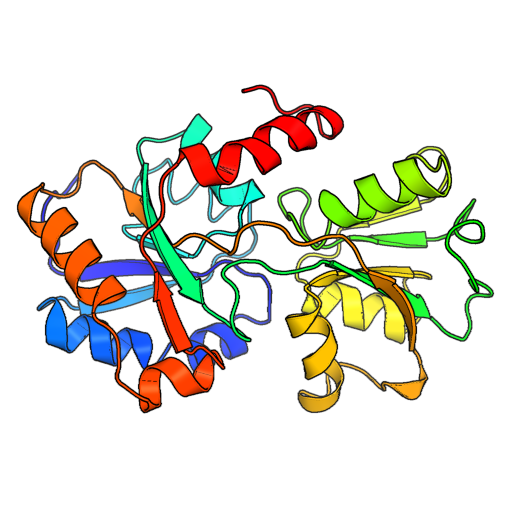91 C C . VAL A 1 87 ? -13.088 4.338 -18.807 1.00 13.36 87 VAL A C 1
ATOM 692 O O . VAL A 1 87 ? -13.235 4.119 -20.022 1.00 15.97 87 VAL A O 1
ATOM 696 N N . ILE A 1 88 ? -12.294 5.297 -18.331 1.00 15.54 88 ILE A N 1
ATOM 697 C CA . ILE A 1 88 ? -11.560 6.263 -19.160 1.00 17.19 88 ILE A CA 1
ATOM 698 C C . ILE A 1 88 ? -10.083 6.255 -18.700 1.00 19.35 88 ILE A C 1
ATOM 699 O O . ILE A 1 88 ? -9.786 6.359 -17.503 1.00 18.95 88 ILE A O 1
ATOM 704 N N . ASP A 1 89 ? -9.159 6.132 -19.656 1.00 19.72 89 ASP A N 1
ATOM 705 C CA . ASP A 1 89 ? -7.699 6.068 -19.348 1.00 21.92 89 ASP A CA 1
ATOM 706 C C . ASP A 1 89 ? -7.342 4.960 -18.344 1.00 20.41 89 ASP A C 1
ATOM 707 O O . ASP A 1 89 ? -6.483 5.113 -17.469 1.00 23.84 89 ASP A O 1
ATOM 712 N N . GLY A 1 90 ? -8.046 3.843 -18.476 1.00 18.30 90 GLY A N 1
ATOM 713 C CA . GLY A 1 90 ? -7.750 2.628 -17.697 1.00 19.80 90 GLY A CA 1
ATOM 714 C C . GLY A 1 90 ? -8.147 2.633 -16.245 1.00 16.76 90 GLY A C 1
ATOM 715 O O . GLY A 1 90 ? -7.627 1.848 -15.455 1.00 17.77 90 GLY A O 1
ATOM 716 N N . LYS A 1 91 ? -9.098 3.489 -15.891 1.00 16.38 91 LYS A N 1
ATOM 717 C CA . LYS A 1 91 ? -9.538 3.580 -14.493 1.00 16.81 91 LYS A CA 1
ATOM 718 C C . LYS A 1 91 ? -10.982 4.090 -14.369 1.00 14.01 91 LYS A C 1
ATOM 719 O O . LYS A 1 91 ? -11.429 4.875 -15.219 1.00 15.35 91 LYS A O 1
ATOM 725 N N . PRO A 1 92 ? -11.684 3.685 -13.295 1.00 17.76 92 PRO A N 1
ATOM 726 C CA . PRO A 1 92 ? -13.079 4.106 -13.108 1.00 16.28 92 PRO A CA 1
ATOM 727 C C . PRO A 1 92 ? -13.188 5.325 -12.185 1.00 12.88 92 PRO A C 1
ATOM 728 O O . PRO A 1 92 ? -14.173 5.477 -11.454 1.00 14.97 92 PRO A O 1
ATOM 732 N N . THR A 1 93 ? -12.147 6.163 -12.201 1.00 14.22 93 THR A N 1
ATOM 733 C CA . THR A 1 93 ? -12.028 7.348 -11.346 1.00 13.62 93 THR A CA 1
ATOM 734 C C . THR A 1 93 ? -11.601 8.576 -12.169 1.00 12.83 93 THR A C 1
ATOM 735 O O . THR A 1 93 ? -11.191 8.451 -13.324 1.00 14.70 93 THR A O 1
ATOM 739 N N . TYR A 1 94 ? -11.703 9.759 -11.557 1.00 11.68 94 TYR A N 1
ATOM 740 C CA . TYR A 1 94 ? -11.212 11.016 -12.165 1.00 11.88 94 TYR A CA 1
ATOM 741 C C . TYR A 1 94 ? -10.696 11.972 -11.083 1.00 10.87 94 TYR A C 1
ATOM 742 O O . TYR A 1 94 ? -10.925 11.752 -9.889 1.00 10.89 94 TYR A O 1
ATOM 751 N N . ARG A 1 95 ? -10.029 13.043 -11.516 1.00 11.26 95 ARG A N 1
ATOM 752 C CA . ARG A 1 95 ? -9.397 14.041 -10.627 1.00 11.55 95 ARG A CA 1
ATOM 753 C C . ARG A 1 95 ? -9.874 15.483 -10.938 1.00 10.62 95 ARG A C 1
ATOM 754 O O . ARG A 1 95 ? -10.285 15.808 -12.084 1.00 12.08 95 ARG A O 1
ATOM 762 N N . SER A 1 96 ? -9.781 16.304 -9.877 1.00 10.43 96 SER A N 1
ATOM 763 C CA . SER A 1 96 ? -9.896 17.769 -9.954 1.00 10.43 96 SER A CA 1
ATOM 764 C C . SER A 1 96 ? -8.506 18.373 -10.222 1.00 11.72 96 SER A C 1
ATOM 765 O O . SER A 1 96 ? -7.488 17.856 -9.739 1.00 12.84 96 SER A O 1
ATOM 768 N N . VAL A 1 97 ? -8.496 19.472 -10.989 1.00 10.60 97 VAL A N 1
ATOM 769 C CA . VAL A 1 97 ? -7.273 20.310 -11.218 1.00 11.30 97 VAL A CA 1
ATOM 770 C C . VAL A 1 97 ? -7.547 21.708 -10.640 1.00 11.97 97 VAL A C 1
ATOM 771 O O . VAL A 1 97 ? -8.669 22.270 -10.802 1.00 11.56 97 VAL A O 1
ATOM 775 N N . ILE A 1 98 ? -6.536 22.271 -9.963 1.00 10.66 98 ILE A N 1
ATOM 776 C CA . ILE A 1 98 ? -6.582 23.678 -9.488 1.00 11.65 98 ILE A CA 1
ATOM 777 C C . ILE A 1 98 ? -5.625 24.489 -10.393 1.00 10.56 98 ILE A C 1
ATOM 778 O O . ILE A 1 98 ? -4.435 24.115 -10.567 1.00 11.64 98 ILE A O 1
ATOM 783 N N . ILE A 1 99 ? -6.176 25.560 -10.986 1.00 11.39 99 ILE A N 1
ATOM 784 C CA . ILE A 1 99 ? -5.486 26.403 -11.964 1.00 11.68 99 ILE A CA 1
ATOM 785 C C . ILE A 1 99 ? -5.386 27.846 -11.422 1.00 12.01 99 ILE A C 1
ATOM 786 O O . ILE A 1 99 ? -6.176 28.239 -10.548 1.00 12.56 99 ILE A O 1
ATOM 791 N N . ALA A 1 100 ? -4.413 28.612 -11.929 1.00 11.54 100 ALA A N 1
ATOM 792 C CA . ALA A 1 100 ? -4.236 30.054 -11.607 1.00 12.40 100 ALA A CA 1
ATOM 793 C C . ALA A 1 100 ? -4.012 30.876 -12.876 1.00 12.92 100 ALA A C 1
ATOM 794 O O . ALA A 1 100 ? -3.447 30.406 -13.883 1.00 14.38 100 ALA A O 1
ATOM 796 N N . ASN A 1 101 ? -4.460 32.130 -12.800 1.00 13.28 101 ASN A N 1
ATOM 797 C CA . ASN A 1 101 ? -4.163 33.137 -13.817 1.00 16.25 101 ASN A CA 1
ATOM 798 C C . ASN A 1 101 ? -2.682 33.538 -13.659 1.00 16.83 101 ASN A C 1
ATOM 799 O O . ASN A 1 101 ? -2.256 33.830 -12.565 1.00 17.50 101 ASN A O 1
ATOM 804 N N . VAL A 1 102 ? -1.935 33.578 -14.759 1.00 15.19 102 VAL A N 1
ATOM 805 C CA . VAL A 1 102 ? -0.469 33.919 -14.746 1.00 16.08 102 VAL A CA 1
ATOM 806 C C . VAL A 1 102 ? -0.180 35.368 -14.302 1.00 17.96 102 VAL A C 1
ATOM 807 O O . VAL A 1 102 ? 0.939 35.686 -13.910 1.00 23.51 102 VAL A O 1
ATOM 811 N N . ALA A 1 103 ? -1.198 36.230 -14.386 1.00 17.54 103 ALA A N 1
ATOM 812 C CA . ALA A 1 103 ? -1.078 37.681 -14.072 1.00 17.59 103 ALA A CA 1
ATOM 813 C C . ALA A 1 103 ? -1.582 38.121 -12.678 1.00 19.35 103 ALA A C 1
ATOM 814 O O . ALA A 1 103 ? -1.674 39.326 -12.372 1.00 24.74 103 ALA A O 1
ATOM 816 N N . SER A 1 104 ? -1.885 37.141 -11.829 1.00 18.58 104 SER A N 1
ATOM 817 C CA . SER A 1 104 ? -2.549 37.363 -10.523 1.00 20.70 104 SER A CA 1
ATOM 818 C C . SER A 1 104 ? -1.624 37.481 -9.305 1.00 20.51 104 SER A C 1
ATOM 819 O O . SER A 1 104 ? -2.065 37.872 -8.217 1.00 23.62 104 SER A O 1
ATOM 822 N N . GLY A 1 105 ? -0.367 37.094 -9.493 1.00 19.11 105 GLY A N 1
ATOM 823 C CA . GLY A 1 105 ? 0.571 36.895 -8.373 1.00 22.00 105 GLY A CA 1
ATOM 824 C C . GLY A 1 105 ? 0.369 35.634 -7.533 1.00 20.06 105 GLY A C 1
ATOM 825 O O . GLY A 1 105 ? 0.962 35.503 -6.463 1.00 25.78 105 GLY A O 1
ATOM 826 N N . VAL A 1 106 ? -0.458 34.709 -8.015 1.00 18.36 106 VAL A N 1
ATOM 827 C CA . VAL A 1 106 ? -0.692 33.430 -7.301 1.00 18.67 106 VAL A CA 1
ATOM 828 C C . VAL A 1 106 ? 0.224 32.354 -7.887 1.00 19.30 106 VAL A C 1
ATOM 829 O O . VAL A 1 106 ? 0.026 31.905 -9.026 1.00 23.90 106 VAL A O 1
ATOM 833 N N . ASN A 1 107 ? 1.223 31.952 -7.107 1.00 17.11 107 ASN A N 1
ATOM 834 C CA . ASN A 1 107 ? 2.270 31.042 -7.605 1.00 18.54 107 ASN A CA 1
ATOM 835 C C . ASN A 1 107 ? 2.221 29.659 -6.949 1.00 16.78 107 ASN A C 1
ATOM 836 O O . ASN A 1 107 ? 2.888 28.729 -7.410 1.00 23.61 107 ASN A O 1
ATOM 841 N N . GLU A 1 108 ? 1.445 29.562 -5.864 1.00 16.90 108 GLU A N 1
ATOM 842 C CA . GLU A 1 108 ? 1.227 28.342 -5.063 1.00 18.02 108 GLU A CA 1
ATOM 843 C C . GLU A 1 108 ? -0.067 28.466 -4.208 1.00 16.15 108 GLU A C 1
ATOM 844 O O . GLU A 1 108 ? -0.590 29.568 -4.066 1.00 15.66 108 GLU A O 1
ATOM 850 N N . TYR A 1 109 ? -0.578 27.356 -3.647 1.00 15.78 109 TYR A N 1
ATOM 851 C CA . TYR A 1 109 ? -1.864 27.383 -2.900 1.00 16.06 109 TYR A CA 1
ATOM 852 C C . TYR A 1 109 ? -1.906 28.458 -1.802 1.00 16.53 109 TYR A C 1
ATOM 853 O O . TYR A 1 109 ? -2.897 29.158 -1.614 1.00 16.60 109 TYR A O 1
ATOM 862 N N . ALA A 1 110 ? -0.810 28.568 -1.072 1.00 16.64 110 ALA A N 1
ATOM 863 C CA . ALA A 1 110 ? -0.729 29.513 0.039 1.00 11.79 110 ALA A CA 1
ATOM 864 C C . ALA A 1 110 ? -0.994 31.006 -0.356 1.00 14.32 110 ALA A C 1
ATOM 865 O O . ALA A 1 110 ? -1.496 31.826 0.443 1.00 20.07 110 ALA A O 1
ATOM 867 N N . ASP A 1 111 ? -0.668 31.327 -1.601 1.00 15.55 111 ASP A N 1
ATOM 868 C CA . ASP A 1 111 ? -0.831 32.697 -2.163 1.00 16.14 111 ASP A CA 1
ATOM 869 C C . ASP A 1 111 ? -2.313 33.087 -2.426 1.00 16.73 111 ASP A C 1
ATOM 870 O O . ASP A 1 111 ? -2.615 34.248 -2.757 1.00 17.44 111 ASP A O 1
ATOM 875 N N . LEU A 1 112 ? -3.230 32.122 -2.293 1.00 17.26 112 LEU A N 1
ATOM 876 C CA A LEU A 1 112 ? -4.676 32.397 -2.448 0.50 16.23 112 LEU A CA 1
ATOM 877 C CA B LEU A 1 112 ? -4.688 32.378 -2.447 0.50 16.79 112 LEU A CA 1
ATOM 878 C C . LEU A 1 112 ? -5.294 33.204 -1.303 1.00 16.29 112 LEU A C 1
ATOM 879 O O . LEU A 1 112 ? -6.401 33.746 -1.434 1.00 16.12 112 LEU A O 1
ATOM 888 N N . LYS A 1 113 ? -4.584 33.301 -0.185 1.00 16.78 113 LYS A N 1
ATOM 889 C CA . LYS A 1 113 ? -5.062 34.121 0.955 1.00 16.46 113 LYS A CA 1
ATOM 890 C C . LYS A 1 113 ? -5.384 35.561 0.503 1.00 17.29 113 LYS A C 1
ATOM 891 O O . LYS A 1 113 ? -4.551 36.249 -0.082 1.00 18.28 113 LYS A O 1
ATOM 897 N N . GLY A 1 114 ? -6.641 35.966 0.715 1.00 15.27 114 GLY A N 1
ATOM 898 C CA . GLY A 1 114 ? -7.139 37.302 0.304 1.00 18.04 114 GLY A CA 1
ATOM 899 C C . GLY A 1 114 ? -7.461 37.524 -1.172 1.00 20.13 114 GLY A C 1
ATOM 900 O O . GLY A 1 114 ? -7.762 38.636 -1.565 1.00 26.31 114 GLY A O 1
ATOM 901 N N . LYS A 1 115 ? -7.418 36.449 -1.964 1.00 15.01 115 LYS A N 1
ATOM 902 C CA . LYS A 1 115 ? -7.634 36.476 -3.416 1.00 14.96 115 LYS A CA 1
ATOM 903 C C . LYS A 1 115 ? -9.010 35.870 -3.798 1.00 12.71 115 LYS A C 1
ATOM 904 O O . LYS A 1 115 ? -9.801 35.507 -2.929 1.00 16.14 115 LYS A O 1
ATOM 910 N N . ARG A 1 116 ? -9.271 35.789 -5.102 1.00 12.76 116 ARG A N 1
ATOM 911 C CA . ARG A 1 116 ? -10.572 35.368 -5.681 1.00 15.19 116 ARG A CA 1
ATOM 912 C C . ARG A 1 116 ? -10.493 33.972 -6.290 1.00 12.71 116 ARG A C 1
ATOM 913 O O . ARG A 1 116 ? -9.792 33.775 -7.297 1.00 14.22 116 ARG A O 1
ATOM 921 N N . MET A 1 117 ? -11.208 33.022 -5.670 1.00 11.44 117 MET A N 1
ATOM 922 C CA . MET A 1 117 ? -11.336 31.621 -6.134 1.00 12.63 117 MET A CA 1
ATOM 923 C C . MET A 1 117 ? -12.666 31.428 -6.891 1.00 12.17 117 MET A C 1
ATOM 924 O O . MET A 1 117 ? -13.748 31.784 -6.369 1.00 12.61 117 MET A O 1
ATOM 929 N N . ALA A 1 118 ? -12.583 30.828 -8.075 1.00 11.46 118 ALA A N 1
ATOM 930 C CA . ALA A 1 118 ? -13.755 30.408 -8.874 1.00 11.67 118 ALA A CA 1
ATOM 931 C C . ALA A 1 118 ? -14.084 28.915 -8.677 1.00 11.60 118 ALA A C 1
ATOM 932 O O . ALA A 1 118 ? -13.250 28.034 -8.929 1.00 12.51 118 ALA A O 1
ATOM 934 N N . TYR A 1 119 ? -15.325 28.668 -8.252 1.00 10.46 119 TYR A N 1
ATOM 935 C CA . TYR A 1 119 ? -15.949 27.330 -8.237 1.00 11.01 119 TYR A CA 1
ATOM 936 C C . TYR A 1 119 ? -17.091 27.316 -9.281 1.00 11.27 119 TYR A C 1
ATOM 937 O O . TYR A 1 119 ? -17.521 28.382 -9.776 1.00 12.06 119 TYR A O 1
ATOM 946 N N . GLY A 1 120 ? -17.565 26.128 -9.635 1.00 10.97 120 GLY A N 1
ATOM 947 C CA . GLY A 1 120 ? -18.635 25.991 -10.610 1.00 11.59 120 GLY A CA 1
ATOM 948 C C . GLY A 1 120 ? -20.024 26.087 -9.974 1.00 13.59 120 GLY A C 1
ATOM 949 O O . GLY A 1 120 ? -20.541 27.164 -9.744 1.00 16.79 120 GLY A O 1
ATOM 950 N N . ASP A 1 121 ? -20.625 24.939 -9.716 1.00 13.58 121 ASP A N 1
ATOM 951 C CA . ASP A 1 121 ? -21.941 24.832 -9.045 1.00 14.49 121 ASP A CA 1
ATOM 952 C C . ASP A 1 121 ? -21.686 24.410 -7.579 1.00 13.12 121 ASP A C 1
ATOM 953 O O . ASP A 1 121 ? -20.789 23.606 -7.298 1.00 12.54 121 ASP A O 1
ATOM 958 N N . ARG A 1 122 ? -22.499 24.910 -6.638 1.00 11.06 122 ARG A N 1
ATOM 959 C CA . ARG A 1 122 ? -22.385 24.499 -5.225 1.00 11.96 122 ARG A CA 1
ATOM 960 C C . ARG A 1 122 ? -22.496 22.963 -5.050 1.00 12.24 122 ARG A C 1
ATOM 961 O O . ARG A 1 122 ? -21.908 22.413 -4.105 1.00 13.48 122 ARG A O 1
ATOM 969 N N . ALA A 1 123 ? -23.268 22.316 -5.927 1.00 10.94 123 ALA A N 1
ATOM 970 C CA . ALA A 1 123 ? -23.476 20.832 -5.922 1.00 10.52 123 ALA A CA 1
ATOM 971 C C . ALA A 1 123 ? -22.467 20.027 -6.764 1.00 10.77 123 ALA A C 1
ATOM 972 O O . ALA A 1 123 ? -22.661 18.834 -7.020 1.00 11.89 123 ALA A O 1
ATOM 974 N N . SER A 1 124 ? -21.362 20.672 -7.147 1.00 10.89 124 SER A N 1
ATOM 975 C CA . SER A 1 124 ? -20.292 20.044 -7.946 1.00 10.99 124 SER A CA 1
ATOM 976 C C . SER A 1 124 ? -19.225 19.352 -7.064 1.00 10.38 124 SER A C 1
ATOM 977 O O . SER A 1 124 ? -18.736 19.895 -6.041 1.00 11.38 124 SER A O 1
ATOM 980 N N . THR A 1 125 ? -18.846 18.138 -7.492 1.00 10.83 125 THR A N 1
ATOM 981 C CA . THR A 1 125 ? -17.755 17.350 -6.847 1.00 11.66 125 THR A CA 1
ATOM 982 C C . THR A 1 125 ? -16.363 17.997 -7.181 1.00 9.51 125 THR A C 1
ATOM 983 O O . THR A 1 125 ? -15.627 18.459 -6.284 1.00 11.83 125 THR 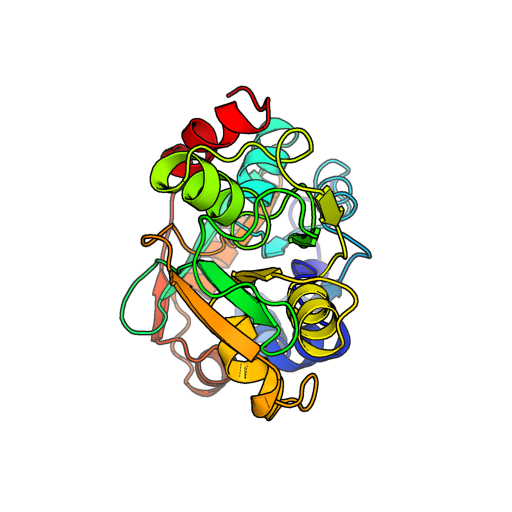A O 1
ATOM 987 N N . SER A 1 126 ? -16.024 18.001 -8.472 1.00 10.12 126 SER A N 1
ATOM 988 C CA . SER A 1 126 ? -14.676 18.432 -8.950 1.00 10.16 126 SER A CA 1
ATOM 989 C C . SER A 1 126 ? -14.497 19.925 -9.188 1.00 10.97 126 SER A C 1
ATOM 990 O O . SER A 1 126 ? -13.346 20.372 -9.355 1.00 11.49 126 SER A O 1
ATOM 993 N N . SER A 1 127 ? -15.598 20.694 -9.221 1.00 10.47 127 SER A N 1
ATOM 994 C CA . SER A 1 127 ? -15.525 22.179 -9.301 1.00 11.01 127 SER A CA 1
ATOM 995 C C . SER A 1 127 ? -15.988 22.874 -7.995 1.00 10.40 127 SER A C 1
ATOM 996 O O . SER A 1 127 ? -16.111 24.095 -7.970 1.00 11.90 127 SER A O 1
ATOM 999 N N . HIS A 1 128 ? -16.174 22.116 -6.910 1.00 10.35 128 HIS A N 1
ATOM 1000 C CA . HIS A 1 128 ? -16.452 22.692 -5.565 1.00 11.01 128 HIS A CA 1
ATOM 1001 C C . HIS A 1 128 ? -15.884 21.843 -4.408 1.00 10.49 128 HIS A C 1
ATOM 1002 O O . HIS A 1 128 ? -14.862 22.200 -3.812 1.00 10.88 128 HIS A O 1
ATOM 1009 N N . LEU A 1 129 ? -16.537 20.710 -4.112 1.00 9.87 129 LEU A N 1
ATOM 1010 C CA . LEU A 1 129 ? -16.224 19.925 -2.917 1.00 11.02 129 LEU A CA 1
ATOM 1011 C C . LEU A 1 129 ? -14.725 19.519 -2.834 1.00 10.93 129 LEU A C 1
ATOM 1012 O O . LEU A 1 129 ? -14.052 19.715 -1.788 1.00 11.31 129 LEU A O 1
ATOM 1017 N N . ILE A 1 130 ? -14.233 18.890 -3.895 1.00 10.52 130 ILE A N 1
ATOM 1018 C CA . ILE A 1 130 ? -12.843 18.401 -3.947 1.00 10.91 130 ILE A CA 1
ATOM 1019 C C . ILE A 1 130 ? -11.793 19.544 -3.836 1.00 10.90 130 ILE A C 1
ATOM 1020 O O . ILE A 1 130 ? -10.949 19.505 -2.903 1.00 11.01 130 ILE A O 1
ATOM 1025 N N . PRO A 1 131 ? -11.844 20.565 -4.750 1.00 10.09 131 PRO A N 1
ATOM 1026 C CA . PRO A 1 131 ? -10.801 21.618 -4.648 1.00 11.63 131 PRO A CA 1
ATOM 1027 C C . PRO A 1 131 ? -10.859 22.399 -3.314 1.00 11.02 131 PRO A C 1
ATOM 1028 O O . PRO A 1 131 ? -9.807 22.771 -2.760 1.00 12.34 131 PRO A O 1
ATOM 1032 N N . LYS A 1 132 ? -12.063 22.637 -2.776 1.00 11.12 132 LYS A N 1
ATOM 1033 C CA . LYS A 1 132 ? -12.213 23.261 -1.438 1.00 12.79 132 LYS A CA 1
ATOM 1034 C C . LYS A 1 132 ? -11.495 22.447 -0.341 1.00 11.21 132 LYS A C 1
ATOM 1035 O O . LYS A 1 132 ? -10.766 23.007 0.492 1.00 12.21 132 LYS A O 1
ATOM 1041 N N . THR A 1 133 ? -11.683 21.127 -0.395 1.00 10.87 133 THR A N 1
ATOM 1042 C CA . THR A 1 133 ? -11.033 20.210 0.543 1.00 12.90 133 THR A CA 1
ATOM 1043 C C . THR A 1 133 ? -9.503 20.237 0.410 1.00 13.83 133 THR A C 1
ATOM 1044 O O . THR A 1 133 ? -8.782 20.234 1.421 1.00 14.35 133 THR A O 1
ATOM 1048 N N . VAL A 1 134 ? -9.008 20.222 -0.825 1.00 12.86 134 VAL A N 1
ATOM 1049 C CA . VAL A 1 134 ? -7.541 20.312 -1.097 1.00 14.19 134 VAL A CA 1
ATOM 1050 C C . VAL A 1 134 ? -6.945 21.582 -0.490 1.00 15.18 134 VAL A C 1
ATOM 1051 O O . VAL A 1 134 ? -5.902 21.519 0.176 1.00 15.18 134 VAL A O 1
ATOM 1055 N N . LEU A 1 135 ? -7.592 22.725 -0.719 1.00 14.23 135 LEU A N 1
ATOM 1056 C CA . LEU A 1 135 ? -7.104 24.006 -0.161 1.00 14.01 135 LEU A CA 1
ATOM 1057 C C . LEU A 1 135 ? -7.051 24.043 1.382 1.00 14.54 135 LEU A C 1
ATOM 1058 O O . LEU A 1 135 ? -6.120 24.620 1.984 1.00 14.90 135 LEU A O 1
ATOM 1063 N N . LEU A 1 136 ? -8.057 23.437 2.002 1.00 12.95 136 LEU A N 1
ATOM 1064 C CA . LEU A 1 136 ? -8.103 23.337 3.460 1.00 14.79 136 LEU A CA 1
ATOM 1065 C C . LEU A 1 136 ? -6.991 22.408 3.983 1.00 15.28 136 LEU A C 1
ATOM 1066 O O . LEU A 1 136 ? -6.259 22.744 4.925 1.00 16.88 136 LEU A O 1
ATOM 1071 N N . GLU A 1 137 ? -6.882 21.226 3.395 1.00 15.78 137 GLU A N 1
ATOM 1072 C CA . GLU A 1 137 ? -5.950 20.205 3.925 1.00 18.63 137 GLU A CA 1
ATOM 1073 C C . GLU A 1 137 ? -4.472 20.578 3.707 1.00 18.76 137 GLU A C 1
ATOM 1074 O O . GLU A 1 137 ? -3.612 20.262 4.545 1.00 24.12 137 GLU A O 1
ATOM 1080 N N . THR A 1 138 ? -4.189 21.251 2.591 1.00 17.65 138 THR A N 1
ATOM 1081 C CA . THR A 1 138 ? -2.791 21.610 2.189 1.00 19.63 138 THR A CA 1
ATOM 1082 C C . THR A 1 138 ? -2.281 22.970 2.714 1.00 21.59 138 THR A C 1
ATOM 1083 O O . THR A 1 138 ? -1.114 23.126 3.040 1.00 26.13 138 THR A O 1
ATOM 1087 N N . ALA A 1 139 ? -3.175 23.946 2.796 1.00 19.42 139 ALA A N 1
ATOM 1088 C CA . ALA A 1 139 ? -2.846 25.350 3.113 1.00 17.43 139 ALA A CA 1
ATOM 1089 C C . ALA A 1 139 ? -3.638 25.976 4.270 1.00 16.39 139 ALA A C 1
ATOM 1090 O O . ALA A 1 139 ? -3.448 27.154 4.581 1.00 19.92 139 ALA A O 1
ATOM 1092 N N . ASP A 1 140 ? -4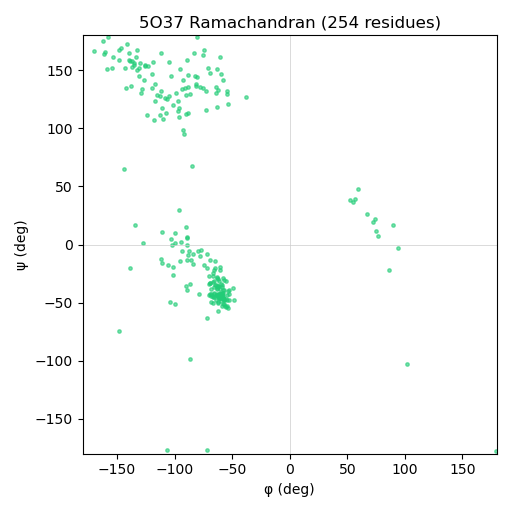.523 25.195 4.891 1.00 17.09 140 ASP A N 1
ATOM 1093 C CA . ASP A 1 140 ? -5.361 25.650 6.032 1.00 17.03 140 ASP A CA 1
ATOM 1094 C C . ASP A 1 140 ? -6.205 26.880 5.690 1.00 16.81 140 ASP A C 1
ATOM 1095 O O . ASP A 1 140 ? -6.395 27.757 6.508 1.00 19.65 140 ASP A O 1
ATOM 1100 N N . LEU A 1 141 ? -6.726 26.897 4.460 1.00 14.63 141 LEU A N 1
ATOM 1101 C CA . LEU A 1 141 ? -7.554 28.013 3.920 1.00 14.84 141 LEU A CA 1
ATOM 1102 C C . LEU A 1 141 ? -9.033 27.609 3.876 1.00 15.68 141 LEU A C 1
ATOM 1103 O O . LEU A 1 141 ? -9.377 26.578 3.327 1.00 15.76 141 LEU A O 1
ATOM 1108 N N . THR A 1 142 ? -9.877 28.458 4.466 1.00 15.29 142 THR A N 1
ATOM 1109 C CA . THR A 1 142 ? -11.346 28.248 4.564 1.00 14.93 142 THR A CA 1
ATOM 1110 C C . THR A 1 142 ? -12.066 29.241 3.621 1.00 14.87 142 THR A C 1
ATOM 1111 O O . THR A 1 142 ? -11.906 30.475 3.719 1.00 15.33 142 THR A O 1
ATOM 1115 N N . GLY A 1 143 ? -12.918 28.712 2.757 1.00 15.77 143 GLY A N 1
ATOM 1116 C CA . GLY A 1 143 ? -13.673 29.532 1.807 1.00 16.36 143 GLY A CA 1
ATOM 1117 C C . GLY A 1 143 ? -14.620 30.537 2.447 1.00 16.89 143 GLY A C 1
ATOM 1118 O O . GLY A 1 143 ? -15.344 30.208 3.389 1.00 17.97 143 GLY A O 1
ATOM 1119 N N . GLY A 1 144 ? -14.567 31.783 1.961 1.00 15.61 144 GLY A N 1
ATOM 1120 C CA . GLY A 1 144 ? -15.383 32.896 2.493 1.00 18.07 144 GLY A CA 1
ATOM 1121 C C . GLY A 1 144 ? -14.763 33.613 3.688 1.00 16.83 144 GLY A C 1
ATOM 1122 O O . GLY A 1 144 ? -15.121 34.747 4.004 1.00 25.84 144 GLY A O 1
ATOM 1123 N N . GLN A 1 145 ? -13.861 32.925 4.381 1.00 16.84 145 GLN A N 1
ATOM 1124 C CA . GLN A 1 145 ? -13.191 33.431 5.582 1.00 17.44 145 GLN A CA 1
ATOM 1125 C C . GLN A 1 145 ? -11.785 33.942 5.224 1.00 16.30 145 GLN A C 1
ATOM 1126 O O . GLN A 1 145 ? -11.406 35.059 5.582 1.00 20.37 145 GLN A O 1
ATOM 1132 N N . ASP A 1 146 ? -11.016 33.093 4.534 1.00 15.11 146 ASP A N 1
ATOM 1133 C CA . ASP A 1 146 ? -9.608 33.390 4.162 1.00 15.72 146 ASP A CA 1
ATOM 1134 C C . ASP A 1 146 ? -9.385 33.844 2.711 1.00 16.85 146 ASP A C 1
ATOM 1135 O O . ASP A 1 146 ? -8.324 34.376 2.362 1.00 18.68 146 ASP A O 1
ATOM 1140 N N . TYR A 1 147 ? -10.361 33.552 1.860 1.00 15.12 147 TYR A N 1
ATOM 1141 C CA . TYR A 1 147 ? -10.373 33.947 0.441 1.00 14.56 147 TYR A CA 1
ATOM 1142 C C . TYR A 1 147 ? -11.831 34.169 0.004 1.00 13.62 147 TYR A C 1
ATOM 1143 O O . TYR A 1 147 ? -12.756 33.632 0.637 1.00 14.54 147 TYR A O 1
ATOM 1152 N N . GLU A 1 148 ? -11.999 34.936 -1.074 1.00 14.06 148 GLU A N 1
ATOM 1153 C CA . GLU A 1 148 ? -13.332 35.166 -1.686 1.00 14.77 148 GLU A CA 1
ATOM 1154 C C . GLU A 1 148 ? -13.676 33.966 -2.575 1.00 13.01 148 GLU A C 1
ATOM 1155 O O . GLU A 1 148 ? -12.837 33.493 -3.341 1.00 15.27 148 GLU A O 1
ATOM 1161 N N . GLN A 1 149 ? -14.926 33.523 -2.502 1.00 13.89 149 GLN A N 1
ATOM 1162 C CA . GLN A 1 149 ? -15.417 32.432 -3.358 1.00 13.09 149 GLN A CA 1
ATOM 1163 C C . GLN A 1 149 ? -16.581 32.945 -4.220 1.00 12.97 149 GLN A C 1
ATOM 1164 O O . GLN A 1 149 ? -17.470 33.672 -3.716 1.00 14.96 149 GLN A O 1
ATOM 1170 N N . HIS A 1 150 ? -16.547 32.606 -5.506 1.00 12.13 150 HIS A N 1
ATOM 1171 C CA . HIS A 1 150 ? -17.677 32.850 -6.409 1.00 14.86 150 HIS A CA 1
ATOM 1172 C C . HIS A 1 150 ? -18.011 31.589 -7.200 1.00 14.57 150 HIS A C 1
ATOM 1173 O O . HIS A 1 150 ? -17.121 30.838 -7.605 1.00 17.20 150 HIS A O 1
ATOM 1180 N N . PHE A 1 151 ? -19.301 31.412 -7.460 1.00 12.26 151 PHE A N 1
ATOM 1181 C CA . PHE A 1 151 ? -19.854 30.228 -8.144 1.00 12.86 151 PHE A CA 1
ATOM 1182 C C . PHE A 1 151 ? -20.340 30.658 -9.519 1.00 14.91 151 PHE A C 1
ATOM 1183 O O . PHE A 1 151 ? -21.316 31.414 -9.636 1.00 18.16 151 PHE A O 1
ATOM 1191 N N . VAL A 1 152 ? -19.600 30.247 -10.547 1.00 12.81 152 VAL A N 1
ATOM 1192 C CA . VAL A 1 152 ? -19.812 30.732 -11.936 1.00 14.36 152 VAL A CA 1
ATOM 1193 C C . VAL A 1 152 ? -20.559 29.758 -12.855 1.00 13.99 152 VAL A C 1
ATOM 1194 O O . VAL A 1 152 ? -20.794 30.061 -14.044 1.00 16.62 152 VAL A O 1
ATOM 1198 N N . GLY A 1 153 ? -20.929 28.593 -12.310 1.00 13.82 153 GLY A N 1
ATOM 1199 C CA . GLY A 1 153 ? -21.797 27.595 -12.985 1.00 16.57 153 GLY A CA 1
ATOM 1200 C C . GLY A 1 153 ? -21.026 26.403 -13.577 1.00 16.44 153 GLY A C 1
ATOM 1201 O O . GLY A 1 153 ? -20.594 25.512 -12.873 1.00 18.58 153 GLY A O 1
ATOM 1202 N N . THR A 1 154 ? -20.837 26.394 -14.876 1.00 14.25 154 THR A N 1
ATOM 1203 C CA . THR A 1 154 ? -20.250 25.249 -15.554 1.00 14.30 154 THR A CA 1
ATOM 1204 C C . THR A 1 154 ? -18.714 25.203 -15.288 1.00 12.77 154 THR A C 1
ATOM 1205 O O . THR A 1 154 ? -18.077 26.200 -14.900 1.00 13.50 154 THR A O 1
ATOM 1209 N N . HIS A 1 155 ? -18.142 24.031 -15.546 1.00 11.57 155 HIS A N 1
ATOM 1210 C CA . HIS A 1 155 ? -16.660 23.883 -15.535 1.00 11.57 155 HIS A CA 1
ATOM 1211 C C . HIS A 1 155 ? -16.030 24.774 -16.648 1.00 11.78 155 HIS A C 1
ATOM 1212 O O . HIS A 1 155 ? -14.942 25.361 -16.449 1.00 11.82 155 HIS A O 1
ATOM 1219 N N . ASP A 1 156 ? -16.715 24.868 -17.807 1.00 12.12 156 ASP A N 1
ATOM 1220 C CA . ASP A 1 156 ? -16.289 25.788 -18.904 1.00 12.67 156 ASP A CA 1
ATOM 1221 C C . ASP A 1 156 ? -16.115 27.218 -18.345 1.00 13.42 156 ASP A C 1
ATOM 1222 O O . ASP A 1 156 ? -15.096 27.896 -18.575 1.00 13.87 156 ASP A O 1
ATOM 1227 N N . ALA A 1 157 ? -17.119 27.654 -17.578 1.00 12.38 157 ALA A N 1
ATOM 1228 C CA . ALA A 1 157 ? -17.114 29.015 -16.972 1.00 12.45 157 ALA A CA 1
ATOM 1229 C C . ALA A 1 157 ? -15.961 29.202 -15.984 1.00 11.77 157 ALA A C 1
ATOM 1230 O O . ALA A 1 157 ? -15.354 30.292 -15.934 1.00 12.31 157 ALA A O 1
ATOM 1232 N N . VAL A 1 158 ? -15.634 28.167 -15.200 1.00 11.33 158 VAL A N 1
ATOM 1233 C CA . VAL A 1 158 ? -14.470 28.255 -14.293 1.00 12.39 158 VAL A CA 1
ATOM 1234 C C . VAL A 1 158 ? -13.203 28.580 -15.119 1.00 12.00 158 VAL A C 1
ATOM 1235 O O . VAL A 1 158 ? -12.450 29.519 -14.789 1.00 11.97 158 VAL A O 1
ATOM 1239 N N . ALA A 1 159 ? -12.954 27.811 -16.176 1.00 10.64 159 ALA A N 1
ATOM 1240 C CA . ALA A 1 159 ? -11.747 28.025 -17.019 1.00 11.98 159 ALA A CA 1
ATOM 1241 C C . ALA A 1 159 ? -11.726 29.444 -17.632 1.00 11.16 159 ALA A C 1
ATOM 1242 O O . ALA A 1 159 ? -10.697 30.127 -17.625 1.00 12.92 159 ALA A O 1
ATOM 1244 N N . VAL A 1 160 ? -12.877 29.855 -18.179 1.00 11.87 160 VAL A N 1
ATOM 1245 C CA . VAL A 1 160 ? -13.021 31.189 -18.800 1.00 12.76 160 VAL A CA 1
ATOM 1246 C C . VAL A 1 160 ? -12.729 32.342 -17.802 1.00 12.11 160 VAL A C 1
ATOM 1247 O O . VAL A 1 160 ? -11.995 33.311 -18.117 1.00 13.22 160 VAL A O 1
ATOM 1251 N N . ASN A 1 161 ? -13.346 32.268 -16.618 1.00 10.84 161 ASN A N 1
ATOM 1252 C CA . ASN A 1 161 ? -13.184 33.322 -15.585 1.00 10.92 161 ASN A CA 1
ATOM 1253 C C . ASN A 1 161 ? -11.751 33.427 -15.008 1.00 12.17 161 ASN A C 1
ATOM 1254 O O . ASN A 1 161 ? -11.273 34.522 -14.702 1.00 13.38 161 ASN A O 1
ATOM 1259 N N . VAL A 1 162 ? -11.079 32.286 -14.857 1.00 11.42 162 VAL A N 1
ATOM 1260 C CA . VAL A 1 162 ? -9.647 32.288 -14.466 1.00 11.13 162 VAL A CA 1
ATOM 1261 C C . VAL A 1 162 ? -8.790 32.904 -15.602 1.00 12.71 162 VAL A C 1
ATOM 1262 O O . VAL A 1 162 ? -7.965 33.804 -15.332 1.00 13.62 162 VAL A O 1
ATOM 1266 N N . ALA A 1 163 ? -8.983 32.432 -16.835 1.00 11.84 163 ALA A N 1
ATOM 1267 C CA . ALA A 1 163 ? -8.154 32.880 -17.993 1.00 12.67 163 ALA A CA 1
ATOM 1268 C C . ALA A 1 163 ? -8.309 34.397 -18.293 1.00 14.86 163 ALA A C 1
ATOM 1269 O O . ALA A 1 163 ? -7.326 35.055 -18.633 1.00 16.67 163 ALA A O 1
ATOM 1271 N N . ASN A 1 164 ? -9.523 34.941 -18.112 1.00 13.87 164 ASN A N 1
ATOM 1272 C CA . ASN A 1 164 ? -9.761 36.388 -18.410 1.00 13.38 164 ASN A CA 1
ATOM 1273 C C . ASN A 1 164 ? -9.470 37.376 -17.250 1.00 14.12 164 ASN A C 1
ATOM 1274 O O . ASN A 1 164 ? -9.489 38.606 -17.464 1.00 14.99 164 ASN A O 1
ATOM 1279 N N . GLY A 1 165 ? -9.151 36.873 -16.062 1.00 14.85 165 GLY A N 1
ATOM 1280 C CA . GLY A 1 165 ? -8.813 37.717 -14.892 1.00 15.38 165 GLY A CA 1
ATOM 1281 C C . GLY A 1 165 ? -9.955 38.050 -13.938 1.00 13.46 165 GLY A C 1
ATOM 1282 O O . GLY A 1 165 ? -9.703 38.666 -12.885 1.00 14.39 165 GLY A O 1
ATOM 1283 N N . ASN A 1 166 ? -11.188 37.620 -14.245 1.00 13.32 166 ASN A N 1
ATOM 1284 C CA . ASN A 1 166 ? -12.304 37.792 -13.269 1.00 15.65 166 ASN A CA 1
ATOM 1285 C C . ASN A 1 166 ? -12.077 36.995 -11.955 1.00 14.94 166 ASN A C 1
ATOM 1286 O O . ASN A 1 166 ? -12.583 37.355 -10.887 1.00 18.34 166 ASN A O 1
ATOM 1291 N N . ALA A 1 167 ? -11.344 35.887 -12.048 1.00 13.61 167 ALA A N 1
ATOM 1292 C CA . ALA A 1 167 ? -10.887 35.148 -10.869 1.00 13.06 167 ALA A CA 1
ATOM 1293 C C . ALA A 1 167 ? -9.364 34.981 -10.944 1.00 13.04 167 ALA A C 1
ATOM 1294 O O . ALA A 1 167 ? -8.781 34.967 -12.040 1.00 15.85 167 ALA A O 1
ATOM 1296 N N . ASP A 1 168 ? -8.744 34.836 -9.775 1.00 13.10 168 ASP A N 1
ATOM 1297 C CA . ASP A 1 168 ? -7.292 34.607 -9.655 1.00 13.44 168 ASP A CA 1
ATOM 1298 C C . ASP A 1 168 ? -6.909 33.123 -9.755 1.00 12.98 168 ASP A C 1
ATOM 1299 O O . ASP A 1 168 ? -5.844 32.786 -10.289 1.00 14.84 168 ASP A O 1
ATOM 1304 N N . ALA A 1 169 ? -7.780 32.246 -9.256 1.00 13.61 169 ALA A N 1
ATOM 1305 C CA . ALA A 1 169 ? -7.587 30.790 -9.320 1.00 12.53 169 ALA A CA 1
ATOM 1306 C C . ALA A 1 169 ? -8.952 30.111 -9.413 1.00 11.40 169 ALA A C 1
ATOM 1307 O O . ALA A 1 169 ? -9.978 30.745 -9.194 1.00 11.97 169 ALA A O 1
ATOM 1309 N N . GLY A 1 170 ? -8.956 28.817 -9.743 1.00 10.91 170 GLY A N 1
ATOM 1310 C CA . GLY A 1 170 ? -10.224 28.049 -9.840 1.00 11.72 170 GLY A CA 1
ATOM 1311 C C . GLY A 1 170 ? -9.981 26.548 -9.782 1.00 11.96 170 GLY A C 1
ATOM 1312 O O . GLY A 1 170 ? -8.826 26.076 -9.904 1.00 11.83 170 GLY A O 1
ATOM 1313 N N . GLY A 1 171 ? -11.062 25.797 -9.534 1.00 9.77 171 GLY A N 1
ATOM 1314 C CA . GLY A 1 171 ? -11.003 24.332 -9.547 1.00 11.54 171 GLY A CA 1
ATOM 1315 C C . GLY A 1 171 ? -12.054 23.736 -10.474 1.00 10.64 171 GLY A C 1
ATOM 1316 O O . GLY A 1 171 ? -13.200 24.197 -10.509 1.00 11.61 171 GLY A O 1
ATOM 1317 N N . LEU A 1 172 ? -11.687 22.675 -11.177 1.00 9.92 172 LEU A N 1
ATOM 1318 C CA . LEU A 1 172 ? -12.585 22.044 -12.191 1.00 10.12 172 LEU A CA 1
ATOM 1319 C C . LEU A 1 172 ? -12.091 20.623 -12.505 1.00 10.40 172 LEU A C 1
ATOM 1320 O O . LEU A 1 172 ? -11.026 20.200 -12.050 1.00 11.25 172 LEU A O 1
ATOM 1325 N N . SER A 1 173 ? -12.860 19.905 -13.319 1.00 10.95 173 SER A N 1
ATOM 1326 C CA . SER A 1 173 ? -12.480 18.564 -13.794 1.00 10.44 173 SER A CA 1
ATOM 1327 C C . SER A 1 173 ? -11.209 18.646 -14.678 1.00 10.90 173 SER A C 1
ATOM 1328 O O . SER A 1 173 ? -11.142 19.470 -15.598 1.00 13.32 173 SER A O 1
ATOM 1331 N N . GLU A 1 174 ? -10.220 17.796 -14.393 1.00 11.71 174 GLU A N 1
ATOM 1332 C CA . GLU A 1 174 ? -8.998 17.659 -15.226 1.00 14.05 174 GLU A CA 1
ATOM 1333 C C . GLU A 1 174 ? -9.282 17.510 -16.736 1.00 15.70 174 GLU A C 1
ATOM 1334 O O . GLU A 1 174 ? -8.732 18.252 -17.573 1.00 16.77 174 GLU A O 1
ATOM 1340 N N . VAL A 1 175 ? -10.215 16.623 -17.071 1.00 15.79 175 VAL A N 1
ATOM 1341 C CA . VAL A 1 175 ? -10.528 16.370 -18.502 1.00 19.23 175 VAL A CA 1
ATOM 1342 C C . VAL A 1 175 ? -11.153 17.589 -19.187 1.00 18.04 175 VAL A C 1
ATOM 1343 O O . VAL A 1 175 ? -10.787 17.949 -20.322 1.00 20.79 175 VAL A O 1
ATOM 1347 N N . ILE A 1 176 ? -12.078 18.250 -18.489 1.00 14.49 176 ILE A N 1
ATOM 1348 C CA . ILE A 1 176 ? -12.709 19.462 -19.062 1.00 16.04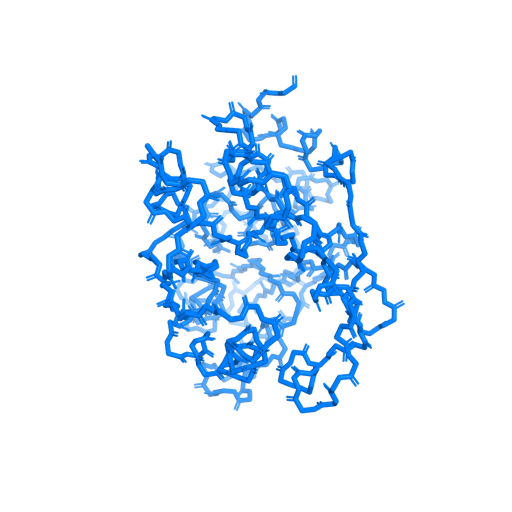 176 ILE A CA 1
ATOM 1349 C C . ILE A 1 176 ? -11.662 20.575 -19.288 1.00 20.09 176 ILE A C 1
ATOM 1350 O O . ILE A 1 176 ? -11.621 21.235 -20.337 1.00 21.82 176 ILE A O 1
ATOM 1355 N N . PHE A 1 177 ? -10.788 20.768 -18.309 1.00 16.52 177 PHE A N 1
ATOM 1356 C CA . PHE A 1 177 ? -9.714 21.790 -18.439 1.00 17.20 177 PHE A CA 1
ATOM 1357 C C . PHE A 1 177 ? -8.817 21.530 -19.670 1.00 21.09 177 PHE A C 1
ATOM 1358 O O . PHE A 1 177 ? -8.506 22.436 -20.456 1.00 23.28 177 PHE A O 1
ATOM 1366 N N . ASN A 1 178 ? -8.432 20.275 -19.818 1.00 17.67 178 ASN A N 1
ATOM 1367 C CA . ASN A 1 178 ? -7.435 19.862 -20.821 1.00 23.64 178 ASN A CA 1
ATOM 1368 C C . ASN A 1 178 ? -7.930 20.044 -22.240 1.00 27.31 178 ASN A C 1
ATOM 1369 O O . ASN A 1 178 ? -7.126 20.184 -23.148 1.00 34.60 178 ASN A O 1
ATOM 1374 N N . HIS A 1 179 ? -9.247 20.036 -22.432 1.00 24.50 179 HIS A N 1
ATOM 1375 C CA . HIS A 1 179 ? -9.817 20.293 -23.778 1.00 26.92 179 HIS A CA 1
ATOM 1376 C C . HIS A 1 179 ? -10.343 21.714 -24.028 1.00 27.05 179 HIS A C 1
ATOM 1377 O O . HIS A 1 179 ? -10.807 22.019 -25.119 1.00 26.87 179 HIS A O 1
ATOM 1384 N N . ALA A 1 180 ? -10.220 22.583 -23.030 1.00 26.36 180 ALA A N 1
ATOM 1385 C CA . ALA A 1 180 ? -10.771 23.955 -23.097 1.00 28.30 180 ALA A CA 1
ATOM 1386 C C . ALA A 1 180 ? -10.101 24.842 -24.153 1.00 29.11 180 ALA A C 1
ATOM 1387 O O . ALA A 1 180 ? -10.783 25.600 -24.828 1.00 26.55 180 ALA A O 1
ATOM 1389 N N . ALA A 1 181 ? -8.778 24.763 -24.259 1.00 27.87 181 ALA A N 1
ATOM 1390 C CA . ALA A 1 181 ? -8.024 25.497 -25.329 1.00 34.38 181 ALA A CA 1
ATOM 1391 C C . ALA A 1 181 ? -8.343 24.966 -26.730 1.00 35.49 181 ALA A C 1
ATOM 1392 O O . ALA A 1 181 ? -8.564 25.744 -27.675 1.00 37.99 181 ALA A O 1
ATOM 1394 N N . GLU A 1 182 ? -8.371 23.639 -26.833 1.00 37.07 182 GLU A N 1
ATOM 1395 C CA . GLU A 1 182 ? -8.760 22.918 -28.074 1.00 41.03 182 GLU A CA 1
ATOM 1396 C C . GLU A 1 182 ? -10.123 23.370 -28.648 1.00 38.09 182 GLU A C 1
ATOM 1397 O O . GLU A 1 182 ? -10.280 23.490 -29.862 1.00 43.38 182 GLU A O 1
ATOM 1403 N N . ARG A 1 183 ? -11.083 23.617 -27.754 1.00 29.22 183 ARG A N 1
ATOM 1404 C CA . ARG A 1 183 ? -12.440 24.159 -28.081 1.00 29.74 183 ARG A CA 1
ATOM 1405 C C . ARG A 1 183 ? -12.494 25.701 -28.311 1.00 35.24 183 ARG A C 1
ATOM 1406 O O . ARG A 1 183 ? -13.519 26.258 -28.699 1.00 40.20 183 ARG A O 1
ATOM 1414 N N . GLY A 1 184 ? -11.360 26.346 -28.069 1.00 31.40 184 GLY A N 1
ATOM 1415 C CA . GLY A 1 184 ? -11.170 27.821 -28.144 1.00 50.66 184 GLY A CA 1
ATOM 1416 C C . GLY A 1 184 ? -11.912 28.637 -27.089 1.00 43.31 184 GLY A C 1
ATOM 1417 O O . GLY A 1 184 ? -12.241 29.801 -27.325 1.00 32.26 184 GLY A O 1
ATOM 1418 N N . LEU A 1 185 ? -12.182 28.020 -25.937 1.00 28.54 185 LEU A N 1
ATOM 1419 C CA . LEU A 1 185 ? -12.780 28.727 -24.781 1.00 30.17 185 LEU A CA 1
ATOM 1420 C C . LEU A 1 185 ? -11.801 29.721 -24.191 1.00 23.22 185 LEU A C 1
ATOM 1421 O O . LEU A 1 185 ? -12.198 30.815 -23.717 1.00 25.77 185 LEU A O 1
ATOM 1426 N N . ILE A 1 186 ? -10.528 29.311 -24.173 1.00 23.85 186 ILE A N 1
ATOM 1427 C CA . ILE A 1 186 ? -9.457 30.072 -23.476 1.00 20.43 186 ILE A CA 1
ATOM 1428 C C . ILE A 1 186 ? -8.144 30.112 -24.283 1.00 21.32 186 ILE A C 1
ATOM 1429 O O . ILE A 1 186 ? -7.888 29.256 -25.135 1.00 24.65 186 ILE A O 1
ATOM 1434 N N . ASP A 1 187 ? -7.331 31.110 -23.949 1.00 22.79 187 ASP A N 1
ATOM 1435 C CA . ASP A 1 187 ? -5.940 31.264 -24.422 1.00 24.95 187 ASP A CA 1
ATOM 1436 C C . ASP A 1 187 ? -5.084 30.508 -23.366 1.00 23.38 187 ASP A C 1
ATOM 1437 O O . ASP A 1 187 ? -4.994 30.952 -22.226 1.00 24.30 187 ASP A O 1
ATOM 1442 N N . PRO A 1 188 ? -4.458 29.377 -23.736 1.00 22.99 188 PRO A N 1
ATOM 1443 C CA . PRO A 1 188 ? -3.761 28.537 -22.739 1.00 26.14 188 PRO A CA 1
ATOM 1444 C C . PRO A 1 188 ? -2.528 29.184 -22.080 1.00 21.29 188 PRO A C 1
ATOM 1445 O O . PRO A 1 188 ? -2.130 28.797 -20.970 1.00 23.96 188 PRO A O 1
ATOM 1449 N N . SER A 1 189 ? -1.954 30.186 -22.744 1.00 22.42 189 SER A N 1
ATOM 1450 C CA . SER A 1 189 ? -0.804 30.939 -22.186 1.00 22.39 189 SER A CA 1
ATOM 1451 C C . SER A 1 189 ? -1.146 31.840 -20.976 1.00 20.18 189 SER A C 1
ATOM 1452 O O . SER A 1 189 ? -0.255 32.324 -20.273 1.00 24.43 189 SER A O 1
ATOM 1455 N N . LYS A 1 190 ? -2.443 32.046 -20.747 1.00 16.70 190 LYS A N 1
ATOM 1456 C CA . LYS A 1 190 ? -2.937 32.908 -19.668 1.00 17.08 190 LYS A CA 1
ATOM 1457 C C . LYS A 1 190 ? -3.122 32.169 -18.330 1.00 17.45 190 LYS A C 1
ATOM 1458 O O . LYS A 1 190 ? -3.366 32.818 -17.297 1.00 15.83 190 LYS A O 1
ATOM 1464 N N . VAL A 1 191 ? -2.999 30.834 -18.352 1.00 14.80 191 VAL A N 1
ATOM 1465 C CA . VAL A 1 191 ? -3.222 30.007 -17.159 1.00 14.96 191 VAL A CA 1
ATOM 1466 C C . VAL A 1 191 ? -2.072 29.040 -16.922 1.00 16.44 191 VAL A C 1
ATOM 1467 O O . VAL A 1 191 ? -1.353 28.661 -17.837 1.00 17.81 191 VAL A O 1
ATOM 1471 N N . LYS A 1 192 ? -1.935 28.639 -15.669 1.00 14.65 192 LYS A N 1
ATOM 1472 C CA . LYS A 1 192 ? -1.051 27.539 -15.282 1.00 14.74 192 LYS A CA 1
ATOM 1473 C C . LYS A 1 192 ? -1.723 26.613 -14.263 1.00 13.90 192 LYS A C 1
ATOM 1474 O O . LYS A 1 192 ? -2.650 26.992 -13.521 1.00 17.80 192 LYS A O 1
ATOM 1480 N N . VAL A 1 193 ? -1.221 25.391 -14.190 1.00 13.24 193 VAL A N 1
ATOM 1481 C CA . VAL A 1 193 ? -1.705 24.404 -13.200 1.00 12.23 193 VAL A CA 1
ATOM 1482 C C . VAL A 1 193 ? -0.957 24.565 -11.872 1.00 11.48 193 VAL A C 1
ATOM 1483 O O . VAL A 1 193 ? 0.298 24.604 -11.856 1.00 13.12 193 VAL A O 1
ATOM 1487 N N . LEU A 1 194 ? -1.699 24.652 -10.772 1.00 11.84 194 LEU A N 1
ATOM 1488 C CA . LEU A 1 194 ? -1.132 24.617 -9.409 1.00 12.67 194 LEU A CA 1
ATOM 1489 C C . LEU A 1 194 ? -1.004 23.219 -8.811 1.00 11.92 194 LEU A C 1
ATOM 1490 O O . LEU A 1 194 ? -0.059 22.917 -8.089 1.00 13.72 194 LEU A O 1
ATOM 1495 N N . GLY A 1 195 ? -1.991 22.369 -9.051 1.00 12.07 195 GLY A N 1
ATOM 1496 C CA . GLY A 1 195 ? -1.947 21.002 -8.523 1.00 12.06 195 GLY A CA 1
ATOM 1497 C C . GLY A 1 195 ? -3.190 20.200 -8.902 1.00 12.08 195 GLY A C 1
ATOM 1498 O O . GLY A 1 195 ? -4.088 20.691 -9.637 1.00 12.75 195 GLY A O 1
ATOM 1499 N N . TYR A 1 196 ? -3.208 18.967 -8.399 1.00 11.30 196 TYR A N 1
ATOM 1500 C CA . TYR A 1 196 ? -4.263 17.976 -8.658 1.00 11.84 196 TYR A CA 1
ATOM 1501 C C . TYR A 1 196 ? -4.743 17.348 -7.345 1.00 12.31 196 TYR A C 1
ATOM 1502 O O . TYR A 1 196 ? -3.977 17.201 -6.376 1.00 12.93 196 TYR A O 1
ATOM 1511 N N . SER A 1 197 ? -6.008 16.915 -7.340 1.00 11.60 197 SER A N 1
ATOM 1512 C CA . SER A 1 197 ? -6.533 16.072 -6.232 1.00 11.24 197 SER A CA 1
ATOM 1513 C C . SER A 1 197 ? -6.105 14.603 -6.427 1.00 11.60 197 SER A C 1
ATOM 1514 O O . SER A 1 197 ? -5.536 14.230 -7.455 1.00 12.96 197 SER A O 1
ATOM 1517 N N . GLY A 1 198 ? -6.500 13.779 -5.463 1.00 12.53 198 GLY A N 1
ATOM 1518 C CA . GLY A 1 198 ? -6.523 12.327 -5.660 1.00 13.02 198 GLY A CA 1
ATOM 1519 C C . GLY A 1 198 ? -7.651 11.877 -6.598 1.00 11.84 198 GLY A C 1
ATOM 1520 O O . GLY A 1 198 ? -8.377 12.685 -7.202 1.00 12.42 198 GLY A O 1
ATOM 1521 N N . GLU A 1 199 ? -7.750 10.551 -6.751 1.00 13.28 199 GLU A N 1
ATOM 1522 C CA . GLU A 1 199 ? -8.713 9.898 -7.644 1.00 12.73 199 GLU A CA 1
ATOM 1523 C C . GLU A 1 199 ? -10.052 9.598 -6.911 1.00 13.82 199 GLU A C 1
ATOM 1524 O O . GLU A 1 199 ? -10.067 9.008 -5.832 1.00 16.39 199 GLU A O 1
ATOM 1530 N N . TYR A 1 200 ? -11.157 10.025 -7.521 1.00 11.32 200 TYR A N 1
ATOM 1531 C CA . TYR A 1 200 ? -12.538 9.895 -6.959 1.00 12.14 200 TYR A CA 1
ATOM 1532 C C . TYR A 1 200 ? -13.440 9.131 -7.938 1.00 10.52 200 TYR A C 1
ATOM 1533 O O . TYR A 1 200 ? -13.188 9.117 -9.156 1.00 11.74 200 TYR A O 1
ATOM 1542 N N . PRO A 1 201 ? -14.496 8.463 -7.432 1.00 11.93 201 PRO A N 1
ATOM 1543 C CA . PRO A 1 201 ? -15.349 7.674 -8.357 1.00 12.47 201 PRO A CA 1
ATOM 1544 C C . PRO A 1 201 ? -15.982 8.460 -9.511 1.00 11.58 201 PRO A C 1
ATOM 1545 O O . PRO A 1 201 ? -16.379 9.623 -9.337 1.00 12.31 201 PRO A O 1
ATOM 1549 N N . GLN A 1 202 ? -16.042 7.826 -10.696 1.00 12.23 202 GLN A N 1
ATOM 1550 C CA . GLN A 1 202 ? -16.614 8.426 -11.903 1.00 12.29 202 GLN A CA 1
ATOM 15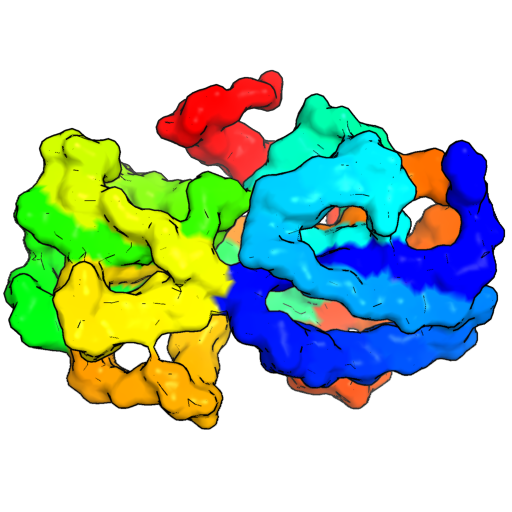51 C C . GLN A 1 202 ? -18.090 8.809 -11.792 1.00 11.95 202 GLN A C 1
ATOM 1552 O O . GLN A 1 202 ? -18.810 8.363 -10.894 1.00 12.39 202 GLN A O 1
ATOM 1558 N N . TYR A 1 203 ? -18.514 9.690 -12.702 1.00 12.14 203 TYR A N 1
ATOM 1559 C CA . TYR A 1 203 ? -19.931 10.125 -12.804 1.00 11.70 203 TYR A CA 1
ATOM 1560 C C . TYR A 1 203 ? -20.858 8.899 -12.952 1.00 11.82 203 TYR A C 1
ATOM 1561 O O . TYR A 1 203 ? -20.649 8.080 -13.866 1.00 12.36 203 TYR A O 1
ATOM 1570 N N . PRO A 1 204 ? -21.917 8.793 -12.128 1.00 11.33 204 PRO A N 1
ATOM 1571 C CA . PRO A 1 204 ? -22.862 7.695 -12.284 1.00 11.08 204 PRO A CA 1
ATOM 1572 C C . PRO A 1 204 ? -24.089 8.006 -13.147 1.00 11.36 204 PRO A C 1
ATOM 1573 O O . PRO A 1 204 ? -24.747 9.059 -12.991 1.00 12.44 204 PRO A O 1
ATOM 1577 N N . TRP A 1 205 ? -24.396 7.068 -14.044 1.00 11.23 205 TRP A N 1
ATOM 1578 C CA . TRP A 1 205 ? -25.741 6.964 -14.645 1.00 10.13 205 TRP A CA 1
ATOM 1579 C C . TRP A 1 205 ? -26.708 6.354 -13.611 1.00 11.64 205 TRP A C 1
ATOM 1580 O O . TRP A 1 205 ? -26.401 5.315 -12.982 1.00 12.44 205 TRP A O 1
ATOM 1591 N N . ALA A 1 206 ? -27.892 6.969 -13.503 1.00 11.04 206 ALA A N 1
ATOM 1592 C CA . ALA A 1 206 ? -28.961 6.532 -12.592 1.00 11.58 206 ALA A CA 1
ATOM 1593 C C . ALA A 1 206 ? -30.342 6.614 -13.245 1.00 11.05 206 ALA A C 1
ATOM 1594 O O . ALA A 1 206 ? -30.560 7.354 -14.223 1.00 13.34 206 ALA A O 1
ATOM 1596 N N . MET A 1 207 ? -31.274 5.842 -12.700 1.00 12.69 207 MET A N 1
ATOM 1597 C CA . MET A 1 207 ? -32.689 5.809 -13.196 1.00 11.94 207 MET A CA 1
ATOM 1598 C C . MET A 1 207 ? -33.680 5.813 -12.038 1.00 13.17 207 MET A C 1
ATOM 1599 O O . MET A 1 207 ? -33.379 5.373 -10.912 1.00 13.15 207 MET A O 1
ATOM 1604 N N . ARG A 1 208 ? -34.875 6.333 -12.303 1.00 12.61 208 ARG A N 1
ATOM 1605 C CA . ARG A 1 208 ? -35.946 6.254 -11.280 1.00 12.87 208 ARG A CA 1
ATOM 1606 C C . ARG A 1 208 ? -36.320 4.768 -11.027 1.00 13.59 208 ARG A C 1
ATOM 1607 O O . ARG A 1 208 ? -36.488 3.963 -11.953 1.00 13.81 208 ARG A O 1
ATOM 1615 N N . SER A 1 209 ? -36.459 4.431 -9.752 1.00 14.40 209 SER A N 1
ATOM 1616 C CA . SER A 1 209 ? -36.624 3.028 -9.302 1.00 14.13 209 SER A CA 1
ATOM 1617 C C . SER A 1 209 ? -38.037 2.461 -9.499 1.00 15.18 209 SER A C 1
ATOM 1618 O O . SER A 1 209 ? -38.237 1.242 -9.349 1.00 17.37 209 SER A O 1
ATOM 1621 N N . ASN A 1 210 ? -38.987 3.329 -9.846 1.00 15.60 210 ASN A N 1
ATOM 1622 C CA . ASN A 1 210 ? -40.381 2.925 -10.159 1.00 16.90 210 ASN A CA 1
ATOM 1623 C C . ASN A 1 210 ? -40.624 2.568 -11.643 1.00 17.67 210 ASN A C 1
ATOM 1624 O O . ASN A 1 210 ? -41.763 2.301 -12.028 1.00 19.30 210 ASN A O 1
ATOM 1629 N N . LEU A 1 211 ? -39.557 2.547 -12.470 1.00 14.89 211 LEU A N 1
ATOM 1630 C CA . LEU A 1 211 ? -39.579 1.839 -13.759 1.00 16.82 211 LEU A CA 1
ATOM 1631 C C . LEU A 1 211 ? -39.781 0.336 -13.478 1.00 17.92 211 LEU A C 1
ATOM 1632 O O . LEU A 1 211 ? -39.401 -0.167 -12.421 1.00 19.28 211 LEU A O 1
ATOM 1637 N N . SER A 1 212 ? -40.394 -0.381 -14.415 1.00 19.70 212 SER A N 1
ATOM 1638 C CA . SER A 1 212 ? -40.648 -1.836 -14.233 1.00 20.50 212 SER A CA 1
ATOM 1639 C C . SER A 1 212 ? -39.351 -2.632 -14.038 1.00 21.99 212 SER A C 1
ATOM 1640 O O . SER A 1 212 ? -38.312 -2.265 -14.601 1.00 19.98 212 SER A O 1
ATOM 1643 N N . PRO A 1 213 ? -39.394 -3.714 -13.233 1.00 20.96 213 PRO A N 1
ATOM 1644 C CA . PRO A 1 213 ? -38.181 -4.539 -13.086 1.00 24.61 213 PRO A CA 1
ATOM 1645 C C . PRO A 1 213 ? -37.579 -5.031 -14.422 1.00 23.21 213 PRO A C 1
ATOM 1646 O O . PRO A 1 213 ? -36.342 -5.062 -14.594 1.00 22.17 213 PRO A O 1
ATOM 1650 N N . GLU A 1 214 ? -38.456 -5.410 -15.343 1.00 23.17 214 GLU A N 1
ATOM 1651 C CA . GLU A 1 214 ? -38.044 -5.843 -16.708 1.00 22.99 214 GLU A CA 1
ATOM 1652 C C . GLU A 1 214 ? -37.287 -4.734 -17.489 1.00 22.59 214 GLU A C 1
ATOM 1653 O O . GLU A 1 214 ? -36.244 -4.988 -18.114 1.00 22.09 214 GLU A O 1
ATOM 1659 N N . LEU A 1 215 ? -37.813 -3.511 -17.426 1.00 19.22 215 LEU A N 1
ATOM 1660 C CA . LEU A 1 215 ? -37.186 -2.363 -18.125 1.00 21.20 215 LEU A CA 1
ATOM 1661 C C . LEU A 1 215 ? -35.843 -1.995 -17.466 1.00 18.07 215 LEU A C 1
ATOM 1662 O O . LEU A 1 215 ? -34.852 -1.730 -18.151 1.00 18.84 215 LEU A O 1
ATOM 1667 N N . LYS A 1 216 ? -35.825 -2.000 -16.141 1.00 16.94 216 LYS A N 1
ATOM 1668 C CA . LYS A 1 216 ? -34.575 -1.703 -15.372 1.00 16.09 216 LYS A CA 1
ATOM 1669 C C . LYS A 1 216 ? -33.438 -2.692 -15.723 1.00 18.84 216 LYS A C 1
ATOM 1670 O O . LYS A 1 216 ? -32.294 -2.283 -15.925 1.00 18.33 216 LYS A O 1
ATOM 1676 N N . THR A 1 217 ? -33.777 -3.976 -15.830 1.00 20.47 217 THR A N 1
ATOM 1677 C CA . THR A 1 217 ? -32.803 -5.005 -16.246 1.00 22.17 217 THR A CA 1
ATOM 1678 C C . THR A 1 217 ? -32.262 -4.736 -17.668 1.00 19.32 217 THR A C 1
ATOM 1679 O O . THR A 1 217 ? -31.053 -4.791 -17.923 1.00 20.48 217 THR A O 1
ATOM 1683 N N . LYS A 1 218 ? -33.164 -4.424 -18.586 1.00 18.75 218 LYS A N 1
ATOM 1684 C CA . LYS A 1 218 ? -32.770 -4.121 -19.978 1.00 20.49 218 LYS A CA 1
ATOM 1685 C C . LYS A 1 218 ? -31.860 -2.875 -20.055 1.00 18.87 218 LYS A C 1
ATOM 1686 O O . LYS A 1 218 ? -30.842 -2.897 -20.754 1.00 18.55 218 LYS A O 1
ATOM 1692 N N . VAL A 1 219 ? -32.207 -1.811 -19.328 1.00 17.46 219 VAL A N 1
ATOM 1693 C CA . VAL A 1 219 ? -31.370 -0.588 -19.312 1.00 17.75 219 VAL A CA 1
ATOM 1694 C C . VAL A 1 219 ? -29.944 -0.912 -18.833 1.00 16.46 219 VAL A C 1
ATOM 1695 O O . VAL A 1 219 ? -28.947 -0.544 -19.493 1.00 15.68 219 VAL A O 1
ATOM 1699 N N . ARG A 1 220 ? -29.852 -1.600 -17.692 1.00 15.43 220 ARG A N 1
ATOM 1700 C CA . ARG A 1 220 ? -28.540 -2.011 -17.117 1.00 19.37 220 ARG A CA 1
ATOM 1701 C C . ARG A 1 220 ? -27.714 -2.809 -18.147 1.00 17.46 220 ARG A C 1
ATOM 1702 O O . ARG A 1 220 ? -26.532 -2.525 -18.415 1.00 17.70 220 ARG A O 1
ATOM 1710 N N . ASP A 1 221 ? -28.345 -3.838 -18.696 1.00 16.77 221 ASP A N 1
ATOM 1711 C CA . ASP A 1 221 ? -27.662 -4.748 -19.648 1.00 18.78 221 ASP A CA 1
ATOM 1712 C C . ASP A 1 221 ? -27.173 -4.017 -20.922 1.00 17.20 221 ASP A C 1
ATOM 1713 O O . ASP A 1 221 ? -26.074 -4.269 -21.404 1.00 17.96 221 ASP A O 1
ATOM 1718 N N . VAL A 1 222 ? -28.011 -3.127 -21.466 1.00 15.43 222 VAL A N 1
ATOM 1719 C CA . VAL A 1 222 ? -27.667 -2.391 -22.702 1.00 16.64 222 VAL A CA 1
ATOM 1720 C C . VAL A 1 222 ? -26.449 -1.480 -22.457 1.00 15.54 222 VAL A C 1
ATOM 1721 O O . VAL A 1 222 ? -25.501 -1.466 -23.258 1.00 16.32 222 VAL A O 1
ATOM 1725 N N . PHE A 1 223 ? -26.469 -0.711 -21.368 1.00 14.76 223 PHE A N 1
ATOM 1726 C CA . PHE A 1 223 ? -25.319 0.174 -21.047 1.00 15.08 223 PHE A CA 1
ATOM 1727 C C . PHE A 1 223 ? -24.019 -0.617 -20.803 1.00 16.62 223 PHE A C 1
ATOM 1728 O O . PHE A 1 223 ? -22.968 -0.331 -21.411 1.00 16.57 223 PHE A O 1
ATOM 1736 N N . VAL A 1 224 ? -24.093 -1.635 -19.939 1.00 15.73 224 VAL A N 1
ATOM 1737 C CA . VAL A 1 224 ? -22.866 -2.390 -19.571 1.00 15.82 224 VAL A CA 1
ATOM 1738 C C . VAL A 1 224 ? -22.295 -3.176 -20.777 1.00 18.29 224 VAL A C 1
ATOM 1739 O O . VAL A 1 224 ? -21.092 -3.385 -20.885 1.00 19.31 224 VAL A O 1
ATOM 1743 N N . GLY A 1 225 ? -23.169 -3.531 -21.713 1.00 17.33 225 GLY A N 1
ATOM 1744 C CA . GLY A 1 225 ? -22.775 -4.208 -22.969 1.00 18.99 225 GLY A CA 1
ATOM 1745 C C . GLY A 1 225 ? -22.138 -3.368 -24.076 1.00 20.64 225 GLY A C 1
ATOM 1746 O O . GLY A 1 225 ? -21.715 -3.918 -25.107 1.00 22.93 225 GLY A O 1
ATOM 1747 N N . ILE A 1 226 ? -22.057 -2.045 -23.897 1.00 18.83 226 ILE A N 1
ATOM 1748 C CA . ILE A 1 226 ? -21.573 -1.166 -25.002 1.00 19.05 226 ILE A CA 1
ATOM 1749 C C . ILE A 1 226 ? -20.107 -1.507 -25.353 1.00 21.79 226 ILE A C 1
ATOM 1750 O O . ILE A 1 226 ? -19.201 -1.386 -24.543 1.00 22.76 226 ILE A O 1
ATOM 1755 N N . ASP A 1 227 ? -19.876 -1.940 -26.586 1.00 28.45 227 ASP A N 1
ATOM 1756 C CA . ASP A 1 227 ? -18.466 -2.030 -27.096 1.00 29.06 227 ASP A CA 1
ATOM 1757 C C . ASP A 1 227 ? -18.273 -1.457 -28.512 1.00 31.58 227 ASP A C 1
ATOM 1758 O O . ASP A 1 227 ? -17.251 -1.681 -29.143 1.00 37.83 227 ASP A O 1
ATOM 1763 N N . ASP A 1 228 ? -19.243 -0.665 -28.960 1.00 24.67 228 ASP A N 1
ATOM 1764 C CA . ASP A 1 228 ? -19.182 0.001 -30.278 1.00 26.06 228 ASP A CA 1
ATOM 1765 C C . ASP A 1 228 ? -18.156 1.155 -30.239 1.00 23.03 228 ASP A C 1
ATOM 1766 O O . ASP A 1 228 ? -18.363 2.127 -29.494 1.00 20.71 228 ASP A O 1
ATOM 1771 N N . PRO A 1 229 ? -17.056 1.065 -31.037 1.00 26.66 229 PRO A N 1
ATOM 1772 C CA . PRO A 1 229 ? -16.034 2.123 -31.001 1.00 25.92 229 PRO A CA 1
ATOM 1773 C C . PRO A 1 229 ? -16.561 3.524 -31.319 1.00 24.60 229 PRO A C 1
ATOM 1774 O O . PRO A 1 229 ? -16.025 4.520 -30.843 1.00 27.00 229 PRO A O 1
ATOM 1778 N N . GLU A 1 230 ? -17.586 3.596 -32.155 1.00 22.81 230 GLU A N 1
ATOM 1779 C CA . GLU A 1 230 ? -18.156 4.900 -32.508 1.00 35.35 230 GLU A CA 1
ATOM 1780 C C . GLU A 1 230 ? -18.929 5.581 -31.346 1.00 32.06 230 GLU A C 1
ATOM 1781 O O . GLU A 1 230 ? -18.995 6.794 -31.294 1.00 42.95 230 GLU A O 1
ATOM 1787 N N . VAL A 1 231 ? -19.481 4.814 -30.413 1.00 25.14 231 VAL A N 1
ATOM 1788 C CA . VAL A 1 231 ? -20.105 5.382 -29.185 1.00 23.47 231 VAL A CA 1
ATOM 1789 C C . VAL A 1 231 ? -19.018 5.761 -28.167 1.00 21.42 231 VAL A C 1
ATOM 1790 O O . VAL A 1 231 ? -19.085 6.809 -27.516 1.00 27.83 231 VAL A O 1
ATOM 1794 N N . LEU A 1 232 ? -18.025 4.886 -28.020 1.00 18.01 232 LEU A N 1
ATOM 1795 C CA . LEU A 1 232 ? -16.940 5.064 -27.024 1.00 20.00 232 LEU A CA 1
ATOM 1796 C C . LEU A 1 232 ? -16.000 6.223 -27.371 1.00 21.50 232 LEU A C 1
ATOM 1797 O O . LEU A 1 232 ? -15.504 6.901 -26.488 1.00 20.72 232 LEU A O 1
ATOM 1802 N N . ARG A 1 233 ? -15.795 6.454 -28.674 1.00 22.22 233 ARG A N 1
ATOM 1803 C CA . ARG A 1 233 ? -14.789 7.437 -29.156 1.00 22.20 233 ARG A CA 1
ATOM 1804 C C . ARG A 1 233 ? -15.062 8.859 -28.684 1.00 19.53 233 ARG A C 1
ATOM 1805 O O . ARG A 1 233 ? -14.128 9.570 -28.288 1.00 20.72 233 ARG A O 1
ATOM 1813 N N . ASN A 1 234 ? -16.328 9.270 -28.726 1.00 22.87 234 ASN A N 1
ATOM 1814 C CA . ASN A 1 234 ? -16.708 10.648 -28.328 1.00 25.70 234 ASN A CA 1
ATOM 1815 C C . ASN A 1 234 ? -16.395 10.946 -26.867 1.00 24.73 234 ASN A C 1
ATOM 1816 O O . ASN A 1 234 ? -16.139 12.099 -26.506 1.00 25.64 234 ASN A O 1
ATOM 1821 N N . PHE A 1 235 ? -16.440 9.895 -26.038 1.00 18.44 235 PHE A N 1
ATOM 1822 C CA . PHE A 1 235 ? -16.143 9.992 -24.589 1.00 18.89 235 PHE A CA 1
ATOM 1823 C C . PHE A 1 235 ? -14.676 9.692 -24.224 1.00 17.44 235 PHE A C 1
ATOM 1824 O O . PHE A 1 235 ? -14.266 9.817 -23.061 1.00 19.57 235 PHE A O 1
ATOM 1832 N N . LYS A 1 236 ? -13.888 9.282 -25.219 1.00 19.05 236 LYS A N 1
ATOM 1833 C CA . LYS A 1 236 ? -12.510 8.767 -25.015 1.00 19.11 236 LYS A CA 1
ATOM 1834 C C . LYS A 1 236 ? -12.498 7.632 -23.963 1.00 20.17 236 LYS A C 1
ATOM 1835 O O . LYS A 1 236 ? -11.596 7.527 -23.139 1.00 21.73 236 LYS A O 1
ATOM 1841 N N . ALA A 1 237 ? -13.536 6.797 -24.023 1.00 16.87 237 ALA A N 1
ATOM 1842 C CA . ALA A 1 237 ? -13.773 5.694 -23.069 1.00 17.76 237 ALA A CA 1
ATOM 1843 C C . ALA A 1 237 ? -13.445 4.323 -23.653 1.00 17.11 237 ALA A C 1
ATOM 1844 O O . ALA A 1 237 ? -13.432 4.141 -24.884 1.00 18.84 237 ALA A O 1
ATOM 1846 N N . GLU A 1 238 ? -13.178 3.371 -22.764 1.00 17.91 238 GLU A N 1
ATOM 1847 C CA . GLU A 1 238 ? -12.919 1.946 -23.112 1.00 17.38 238 GLU A CA 1
ATOM 1848 C C . GLU A 1 238 ? -14.110 0.994 -22.873 1.00 16.93 238 GLU A C 1
ATOM 1849 O O . GLU A 1 238 ? -14.238 -0.047 -23.525 1.00 19.49 238 GLU A O 1
ATOM 1855 N N . ALA A 1 239 ? -14.984 1.360 -21.935 1.00 14.89 239 ALA A N 1
ATOM 1856 C CA . ALA A 1 239 ? -16.111 0.521 -21.501 1.00 14.55 239 ALA A CA 1
ATOM 1857 C C . ALA A 1 239 ? -17.059 1.315 -20.600 1.00 14.76 239 ALA A C 1
ATOM 1858 O O . ALA A 1 239 ? -16.707 2.391 -20.097 1.00 14.68 239 ALA A O 1
ATOM 1860 N N . PHE A 1 240 ? -18.243 0.747 -20.373 1.00 13.46 240 PHE A N 1
ATOM 1861 C CA . PHE A 1 240 ? -19.180 1.171 -19.313 1.00 14.99 240 PHE A CA 1
ATOM 1862 C C . PHE A 1 240 ? -19.209 0.040 -18.264 1.00 15.23 240 PHE A C 1
ATOM 1863 O O . PHE A 1 240 ? -19.632 -1.108 -18.579 1.00 16.54 240 PHE A O 1
ATOM 1871 N N . ALA A 1 241 ? -18.786 0.372 -17.041 1.00 14.27 241 ALA A N 1
ATOM 1872 C CA . ALA A 1 241 ? -18.680 -0.602 -15.940 1.00 15.26 241 ALA A CA 1
ATOM 1873 C C . ALA A 1 241 ? -19.930 -0.594 -15.055 1.00 13.41 241 ALA A C 1
ATOM 1874 O O . ALA A 1 241 ? -20.540 0.456 -14.861 1.00 14.50 241 ALA A O 1
ATOM 1876 N N . PRO A 1 242 ? -20.263 -1.744 -14.420 1.00 13.53 242 PRO A N 1
ATOM 1877 C CA . PRO A 1 242 ? -21.322 -1.739 -13.395 1.00 14.87 242 PRO A CA 1
ATOM 1878 C C . PRO A 1 242 ? -20.835 -1.005 -12.117 1.00 15.96 242 PRO A C 1
ATOM 1879 O O . PRO A 1 242 ? -19.627 -0.956 -11.836 1.00 17.36 242 PRO A O 1
ATOM 1883 N N . ILE A 1 243 ? -21.790 -0.430 -11.381 1.00 14.31 243 ILE A N 1
ATOM 1884 C CA . ILE A 1 243 ? -21.527 0.302 -10.130 1.00 15.04 243 ILE A CA 1
ATOM 1885 C C . ILE A 1 243 ? -22.603 -0.024 -9.082 1.00 15.91 243 ILE A C 1
ATOM 1886 O O . ILE A 1 243 ? -23.675 -0.585 -9.407 1.00 16.72 243 ILE A O 1
ATOM 1891 N N . THR A 1 244 ? -22.293 0.332 -7.831 1.00 14.00 244 THR A N 1
ATOM 1892 C CA A THR A 1 244 ? -23.251 0.239 -6.715 0.50 14.36 244 THR A CA 1
ATOM 1893 C CA B THR A 1 244 ? -23.228 0.223 -6.707 0.50 14.76 244 THR A CA 1
ATOM 1894 C C . THR A 1 244 ? -23.317 1.556 -5.931 1.00 14.01 244 THR A C 1
ATOM 1895 O O . THR A 1 244 ? -22.382 2.352 -5.946 1.00 15.00 244 THR A O 1
ATOM 1902 N N . ASP A 1 245 ? -24.413 1.742 -5.187 1.00 13.65 245 ASP A N 1
ATOM 1903 C CA . ASP A 1 245 ? -24.610 2.967 -4.374 1.00 12.71 245 ASP A CA 1
ATOM 1904 C C . ASP A 1 245 ? -23.456 3.194 -3.362 1.00 12.38 245 ASP A C 1
ATOM 1905 O O . ASP A 1 245 ? -23.026 4.338 -3.127 1.00 13.60 245 ASP A O 1
ATOM 1910 N N . ALA A 1 246 ? -22.973 2.101 -2.750 1.00 13.60 246 ALA A N 1
ATOM 1911 C CA . ALA A 1 246 ? -21.881 2.156 -1.760 1.00 14.89 246 ALA A CA 1
ATOM 1912 C C . ALA A 1 246 ? -20.553 2.713 -2.292 1.00 14.33 246 ALA A C 1
ATOM 1913 O O . ALA A 1 246 ? -19.722 3.233 -1.519 1.00 14.91 246 ALA A O 1
ATOM 1915 N N . ASP A 1 247 ? -20.379 2.658 -3.617 1.00 13.94 247 ASP A N 1
ATOM 1916 C CA . ASP A 1 247 ? -19.188 3.265 -4.294 1.00 13.47 247 ASP A CA 1
ATOM 1917 C C . ASP A 1 247 ? -19.086 4.802 -4.060 1.00 12.74 247 ASP A C 1
ATOM 1918 O O . ASP A 1 247 ? -18.023 5.393 -4.212 1.00 13.91 247 ASP A O 1
ATOM 1923 N N . TYR A 1 248 ? -20.205 5.409 -3.670 1.00 12.46 248 TYR A N 1
ATOM 1924 C CA . TYR A 1 248 ? -20.307 6.880 -3.467 1.00 12.68 248 TYR A CA 1
ATOM 1925 C C . TYR A 1 248 ? -20.293 7.290 -1.972 1.00 13.28 248 TYR A C 1
ATOM 1926 O O . TYR A 1 248 ? -20.391 8.489 -1.639 1.00 13.75 248 TYR A O 1
ATOM 1935 N N . ASP A 1 249 ? -20.101 6.313 -1.063 1.00 13.46 249 ASP A N 1
ATOM 1936 C CA . ASP A 1 249 ? -19.969 6.627 0.391 1.00 13.76 249 ASP A CA 1
ATOM 1937 C C . ASP A 1 249 ? -18.773 7.586 0.704 1.00 14.07 249 ASP A C 1
ATOM 1938 O O . ASP A 1 249 ? -18.867 8.443 1.610 1.00 14.95 249 ASP A O 1
ATOM 1943 N N . VAL A 1 250 ? -17.683 7.448 -0.052 1.00 13.94 250 VAL A N 1
ATOM 1944 C CA . VAL A 1 250 ? -16.519 8.326 0.091 1.00 14.73 250 VAL A CA 1
ATOM 1945 C C . VAL A 1 250 ? -16.962 9.832 -0.050 1.00 8.20 250 VAL A C 1
ATOM 1946 O O . VAL A 1 250 ? -16.485 10.783 0.639 1.00 16.57 250 VAL A O 1
ATOM 1950 N N . ILE A 1 251 ? -17.839 10.061 -1.054 1.00 13.24 251 ILE A N 1
ATOM 1951 C CA . ILE A 1 251 ? -18.382 11.409 -1.355 1.00 12.30 251 ILE A CA 1
ATOM 1952 C C . ILE A 1 251 ? -19.322 11.887 -0.228 1.00 12.83 251 ILE A C 1
ATOM 1953 O O . ILE A 1 251 ? -19.266 13.064 0.170 1.00 13.82 251 ILE A O 1
ATOM 1958 N N . ARG A 1 252 ? -20.184 10.991 0.273 1.00 13.18 252 ARG A N 1
ATOM 1959 C CA . ARG A 1 252 ? -21.074 11.291 1.407 1.00 13.84 252 ARG A CA 1
ATOM 1960 C C . ARG A 1 252 ? -20.258 11.771 2.621 1.00 14.50 252 ARG A C 1
ATOM 1961 O O . ARG A 1 252 ? -20.565 12.813 3.213 1.00 15.65 252 ARG A O 1
ATOM 1969 N N . ASN A 1 253 ? -19.176 11.052 2.927 1.00 13.31 253 ASN A N 1
ATOM 1970 C CA . ASN A 1 253 ? -18.333 11.389 4.086 1.00 15.52 253 ASN A CA 1
ATOM 1971 C C . ASN A 1 253 ? -17.615 12.745 3.900 1.00 14.71 253 ASN A C 1
ATOM 1972 O O . ASN A 1 253 ? -17.631 13.609 4.804 1.00 16.82 253 ASN A O 1
ATOM 1977 N N . MET A 1 254 ? -17.042 12.964 2.718 1.00 14.92 254 MET A N 1
ATOM 1978 C CA . MET A 1 254 ? -16.436 14.284 2.411 1.00 15.58 254 MET A CA 1
ATOM 1979 C C . MET A 1 254 ? -17.427 15.463 2.474 1.00 14.68 254 MET A C 1
ATOM 1980 O O . MET A 1 254 ? -17.079 16.584 2.865 1.00 13.85 254 MET A O 1
ATOM 1985 N N . GLY A 1 255 ? -18.666 15.185 2.089 1.00 13.68 255 GLY A N 1
ATOM 1986 C CA . GLY A 1 255 ? -19.742 16.188 2.088 1.00 15.79 255 GLY A CA 1
ATOM 1987 C C . GLY A 1 255 ? -20.151 16.742 3.439 1.00 15.64 255 GLY A C 1
ATOM 1988 O O . GLY A 1 255 ? -20.795 17.777 3.517 1.00 15.51 255 GLY A O 1
ATOM 1989 N N . SER A 1 256 ? -19.732 16.081 4.514 1.00 15.98 256 SER A N 1
ATOM 1990 C CA . SER A 1 256 ? -19.843 16.661 5.889 1.00 16.11 256 SER A CA 1
ATOM 1991 C C . SER A 1 256 ? -19.300 18.103 5.958 1.00 14.74 256 SER A C 1
ATOM 1992 O O . SER A 1 256 ? -19.853 18.956 6.658 1.00 16.23 256 SER A O 1
ATOM 1995 N N . LEU A 1 257 ? -18.223 18.365 5.232 1.00 13.89 257 LEU A N 1
ATOM 1996 C CA . LEU A 1 257 ? -17.565 19.697 5.212 1.00 16.04 257 LEU A CA 1
ATOM 1997 C C . LEU A 1 257 ? -18.493 20.785 4.647 1.00 15.95 257 LEU A C 1
ATOM 1998 O O . LEU A 1 257 ? -18.352 21.976 4.998 1.00 17.28 257 LEU A O 1
ATOM 2003 N N . LEU A 1 258 ? -19.429 20.386 3.771 1.00 14.54 258 LEU A N 1
ATOM 2004 C CA . LEU A 1 258 ? -20.434 21.321 3.170 1.00 17.71 258 LEU A CA 1
ATOM 2005 C C . LEU A 1 258 ? -21.760 21.365 3.926 1.00 19.58 258 LEU A C 1
ATOM 2006 O O . LEU A 1 258 ? -22.690 22.053 3.517 1.00 26.06 258 LEU A O 1
ATOM 2011 N N . GLY A 1 259 ? -21.850 20.619 5.020 1.00 17.74 259 GLY A N 1
ATOM 2012 C CA . GLY A 1 259 ? -23.068 20.600 5.841 1.00 20.60 259 GLY A CA 1
ATOM 2013 C C . GLY A 1 259 ? -24.083 19.550 5.439 1.00 22.52 259 GLY A C 1
ATOM 2014 O O . GLY A 1 259 ? -25.252 19.619 5.847 1.00 25.99 259 GLY A O 1
ATOM 2015 N N . LEU A 1 260 ? -23.642 18.573 4.657 1.00 21.91 260 LEU A N 1
ATOM 2016 C CA . LEU A 1 260 ? -24.517 17.498 4.206 1.00 23.31 260 LEU A CA 1
ATOM 2017 C C . LEU A 1 260 ? -24.457 16.336 5.183 1.00 30.58 260 LEU A C 1
ATOM 2018 O O . LEU A 1 260 ? -23.382 15.942 5.654 1.00 38.41 260 LEU A O 1
ATOM 2023 N N . ASP A 1 261 ? -25.633 15.824 5.509 1.00 34.10 261 ASP A N 1
ATOM 2024 C CA . ASP A 1 261 ? -25.773 14.714 6.449 1.00 33.43 261 ASP A CA 1
ATOM 2025 C C . ASP A 1 261 ? -26.375 13.490 5.772 1.00 41.85 261 ASP A C 1
ATOM 2026 O O . ASP A 1 261 ? -27.450 13.551 5.154 1.00 56.00 261 ASP A O 1
ATOM 2031 N N . PHE A 1 262 ? -25.626 12.399 5.871 1.00 46.75 262 PHE A N 1
ATOM 2032 C CA . PHE A 1 262 ? -26.074 11.060 5.474 1.00 39.52 262 PHE A CA 1
ATOM 2033 C C . PHE A 1 262 ? -25.557 10.086 6.532 1.00 59.20 262 PHE A C 1
ATOM 2034 O O . PHE A 1 262 ? -26.238 9.788 7.500 1.00 65.12 262 PHE A O 1
#

Radius of gyration: 18.65 Å; Cα contacts (8 Å, |Δi|>4): 534; chains: 1; bounding box: 48×44×39 Å

Secondary structure (DSSP, 8-state):
--SS-SEEEEEE--SS-HHHHHHHHHHHHHHHHHHHTSEEEEE--SSHHHHHHHHHTT--SEEE--HHHHHHHHHHS-EEEEEEEEETTBSEE-EEEEEETTSS--SGGGGTTSEEEES-TT-IIIIIHHHHHHHHHH---BTTTBEEEE-SSHHHHHHHHHHTS-SEEEEEHHHHHHHTTTTSS-GGGEEEEEE---EEPPPEEEETTS-HHHHHHHHHHHHT---HHHHHTTTEEEEE---GGGGHHHHHHGGGGT---

Foldseek 3Di:
DDQADQEAEEEEAPQDDPVLVCVLCVVVQVLCCVQQVHHYDYDYDPALVVVLVCVLVVVHFKYFFFLQSVVVSVVRAAKWFFWAFAAPNHQWFKKFKKFFPPQPCDALQSQFAFEEEAAHCSHDFRHLQVQVVSCVPRVDHEPPRHDYDHQHHLLRRLLCRLVVVGGMTMHTPVCNVCNVVVVSHDPVRMDTHDMGDIAGGTTMMGHPSHDPVSVVSVNCSQQPDQDCVSCVSVNTRGMDTDGPVSSVVVQVSCVVVVHHD

Sequence (261 aa):
ADADPDVLKVALLPDENASELIKRNQQPLKDYLEEHLDKKVQLIVTTDYSSMMIEAMMRFGRIDLAYFGPLSYVMAKSKSDIEPFAAMVIDGKPTYRSVIIANVASGVNEYADLLKGKRMAYGDRASTSSHLIPKTVLLETADLTGGQDYEQHFVGTHDAVAVNVANGNADAGGLSEVIFNHAAERGLIDPSKVKVLGYSGEYPQYPWAMRSNLSPELKTKVRDVFVGIDDPEVLRNFKAEAFAPITTDADYDVIRNMGSLLGLDF

Nearest PDB structures (foldseek):
  5lv1-assembly3_B  TM=9.710E-01  e=3.802E-42  Prochlorococcus marinus str. MIT 9301
  5o2k-assembly6_F  TM=5.998E-01  e=4.090E-53  Stutzerimonas stutzeri
  6ght-assembly1_A  TM=9.179E-01  e=4.113E-24  Stutzerimonas stutzeri
  5me4-assembly1_A  TM=9.172E-01  e=1.067E-23  Stutzerimonas stutzeri
  6ghq-assembly1_A  TM=7.510E-01  e=9.965E-24  Stutzerimonas stutzeri